Protein AF-A0A7S4B6X0-F1 (afdb_monomer_lite)

Foldseek 3Di:
DDDDDQDFDFDDDPDRFTARDDDFDDDDDDDVPVLLVVQLVLQCQAAEEEEELDVVVVVVVVVLSVVSNHPHYHYHNALVSVLVQCLPPVNVQSHAEYEAEQDDPPAGRLRSLLSNVVSCVVVVPDPLSRHAYEYEYADDDPVVVQVSCVVSRHRYYDYPVDDSVNVSSVVVSSSVVSVVVVVVD

pLDDT: mean 80.4, std 21.4, range [26.14, 98.56]

Secondary structure (DSSP, 8-state):
--------EE--SSS--EE---PPPPP--S-HHHHHHHHHHHHTT--EEEE-S-HHHHHHHHHHHHHTT---EEEESSHHHHHHHHTSHHHHTT--EEEEESS-SSS-HHHHHHHHHHHHHHTT--GGGS-EEEEEESSS-HHHHHHHHHHHT-SEEEESS--HHHHHHHHHHHHHHHHHHHHT-

Sequence (185 aa):
MALHEGCLRPVSGPSETWHLEMSPPSEGTADGNVAAMRLQSLLSFVPTVLVDDCPMMQLVLSSMFEEWGATAITVASDGQEAVDLLCQPEVYERSWLVFMDMQMPVLDGLEATRAIREWERSQRVQPRDALVIIGVSGDGDEETCRASAVDAGMDAMLSKPLKRDELLSCLVAAVAARHLLELAA

InterPro domains:
  IPR001789 Signal transduction response regulator, receiver domain [PF00072] (49-169)
  IPR001789 Signal transduction response regulator, receiver domain [PS50110] (47-175)
  IPR001789 Signal transduction response regulator, receiver domain [SM00448] (46-171)
  IPR011006 CheY-like superfamily [SSF52172] (50-180)

Structure (mmCIF, N/CA/C/O backbone):
data_AF-A0A7S4B6X0-F1
#
_entry.id   AF-A0A7S4B6X0-F1
#
loop_
_atom_site.group_PDB
_atom_site.id
_atom_site.type_symbol
_atom_site.label_atom_id
_atom_site.label_alt_id
_atom_site.label_comp_id
_atom_site.label_asym_id
_atom_site.label_entity_id
_atom_site.label_seq_id
_atom_site.pdbx_PDB_ins_code
_atom_site.Cartn_x
_atom_site.Cartn_y
_atom_site.Cartn_z
_atom_site.occupancy
_atom_site.B_iso_or_equiv
_atom_site.auth_seq_id
_atom_site.auth_comp_id
_atom_site.auth_asym_id
_atom_site.auth_atom_id
_atom_site.pdbx_PDB_model_num
ATOM 1 N N . MET A 1 1 ? 21.182 27.771 14.666 1.00 34.88 1 MET A N 1
ATOM 2 C CA . MET A 1 1 ? 19.795 28.186 14.380 1.00 34.88 1 MET A CA 1
ATOM 3 C C . MET A 1 1 ? 19.586 28.068 12.876 1.00 34.88 1 MET A C 1
ATOM 5 O O . MET A 1 1 ? 19.867 29.010 12.152 1.00 34.88 1 MET A O 1
ATOM 9 N N . ALA A 1 2 ? 19.228 26.876 12.405 1.00 28.27 2 ALA A N 1
ATOM 10 C CA . ALA A 1 2 ? 18.802 26.630 11.031 1.00 28.27 2 ALA A CA 1
ATOM 11 C C . ALA A 1 2 ? 17.925 25.375 11.071 1.00 28.27 2 ALA A C 1
ATOM 13 O O . ALA A 1 2 ? 18.421 24.275 11.294 1.00 28.27 2 ALA A O 1
ATOM 14 N N . LEU A 1 3 ? 16.617 25.602 10.991 1.00 30.89 3 LEU A N 1
ATOM 15 C CA . LEU A 1 3 ? 15.596 24.586 10.782 1.00 30.89 3 LEU A CA 1
ATOM 16 C C . LEU A 1 3 ? 15.675 24.184 9.305 1.00 30.89 3 LEU A C 1
ATOM 18 O O . LEU A 1 3 ? 15.555 25.051 8.442 1.00 30.89 3 LEU A O 1
ATOM 22 N N . HIS A 1 4 ? 15.888 22.905 9.015 1.00 26.14 4 HIS A N 1
ATOM 23 C CA . HIS A 1 4 ? 15.557 22.329 7.713 1.00 26.14 4 HIS A CA 1
ATOM 24 C C . HIS A 1 4 ? 14.563 21.201 7.971 1.00 26.14 4 HIS A C 1
ATOM 26 O O . HIS A 1 4 ? 14.924 20.038 8.121 1.00 26.14 4 HIS A O 1
ATOM 32 N N . GLU A 1 5 ? 13.305 21.605 8.119 1.00 38.50 5 GLU A N 1
ATOM 33 C CA . GLU A 1 5 ? 12.145 20.725 8.182 1.00 38.50 5 GLU A CA 1
ATOM 34 C C . GLU A 1 5 ? 11.646 20.473 6.755 1.00 38.50 5 GLU A C 1
ATOM 36 O O . GLU A 1 5 ? 11.574 21.398 5.938 1.00 38.50 5 GLU A O 1
ATOM 41 N N . GLY A 1 6 ? 11.305 19.214 6.463 1.00 33.94 6 GLY A N 1
ATOM 42 C CA . GLY A 1 6 ? 10.487 18.850 5.312 1.00 33.94 6 GLY A CA 1
ATOM 43 C C . GLY A 1 6 ? 9.147 19.567 5.430 1.00 33.94 6 GLY A C 1
ATOM 44 O O . GLY A 1 6 ? 8.336 19.258 6.298 1.00 33.94 6 GLY A O 1
ATOM 45 N N . CYS A 1 7 ? 8.960 20.592 4.608 1.00 32.69 7 CYS A N 1
ATOM 46 C CA . CYS A 1 7 ? 7.776 21.432 4.623 1.00 32.69 7 CYS A CA 1
ATOM 47 C C . CYS A 1 7 ? 6.778 20.874 3.607 1.00 32.69 7 CYS A C 1
ATOM 49 O O . CYS A 1 7 ? 7.022 20.951 2.404 1.00 32.69 7 CYS A O 1
ATOM 51 N N . LEU A 1 8 ? 5.662 20.331 4.099 1.00 35.53 8 LEU A N 1
ATOM 52 C CA . LEU A 1 8 ? 4.474 20.048 3.294 1.00 35.53 8 LEU A CA 1
ATOM 53 C C . LEU A 1 8 ? 4.040 21.341 2.591 1.00 35.53 8 LEU A C 1
ATOM 55 O O . LEU A 1 8 ? 3.828 22.359 3.255 1.00 35.53 8 LEU A O 1
ATOM 59 N N . ARG A 1 9 ? 3.906 21.322 1.261 1.00 38.41 9 ARG A N 1
ATOM 60 C CA . ARG A 1 9 ? 3.402 22.470 0.496 1.00 38.41 9 ARG A CA 1
ATOM 61 C C . ARG A 1 9 ? 2.097 22.110 -0.214 1.00 38.41 9 ARG A C 1
ATOM 63 O O . ARG A 1 9 ? 2.059 21.095 -0.903 1.00 38.41 9 ARG A O 1
ATOM 70 N N . PRO A 1 10 ? 1.044 22.936 -0.099 1.00 32.78 10 PRO A N 1
ATOM 71 C CA . PRO A 1 10 ? -0.150 22.766 -0.915 1.00 32.78 10 PRO A CA 1
ATOM 72 C C . PRO A 1 10 ? 0.170 23.102 -2.379 1.00 32.78 10 PRO A C 1
ATOM 74 O O . PRO A 1 10 ? 0.778 24.138 -2.661 1.00 32.78 10 PRO A O 1
ATOM 77 N N . VAL A 1 11 ? -0.257 22.247 -3.311 1.00 45.94 11 VAL A N 1
ATOM 78 C CA . VAL A 1 11 ? -0.189 22.512 -4.755 1.00 45.94 11 VAL A CA 1
ATOM 79 C C . VAL A 1 11 ? -1.590 22.890 -5.225 1.00 45.94 11 VAL A C 1
ATOM 81 O O . VAL A 1 11 ? -2.547 22.150 -5.027 1.00 45.94 11 VAL A O 1
ATOM 84 N N . SER A 1 12 ? -1.740 24.069 -5.823 1.00 37.09 12 SER A N 1
ATOM 85 C CA . SER A 1 12 ? -3.029 24.546 -6.328 1.00 37.09 12 SER A CA 1
ATOM 86 C C . SER A 1 12 ? -3.426 23.817 -7.619 1.00 37.09 12 SER A C 1
ATOM 88 O O . SER A 1 12 ? -2.855 24.091 -8.674 1.00 37.09 12 SER A O 1
ATOM 90 N N . GLY A 1 13 ? -4.429 22.940 -7.522 1.00 48.12 13 GLY A N 1
ATOM 91 C CA . GLY A 1 13 ? -5.149 22.279 -8.618 1.00 48.12 13 GLY A CA 1
ATOM 92 C C . GLY A 1 13 ? -6.658 22.184 -8.309 1.00 48.12 13 GLY A C 1
ATOM 93 O O . GLY A 1 13 ? -7.064 22.483 -7.188 1.00 48.12 13 GLY A O 1
ATOM 94 N N . PRO A 1 14 ? -7.520 21.823 -9.281 1.00 41.12 14 PRO A N 1
ATOM 95 C CA . PRO A 1 14 ? -8.984 21.844 -9.121 1.00 41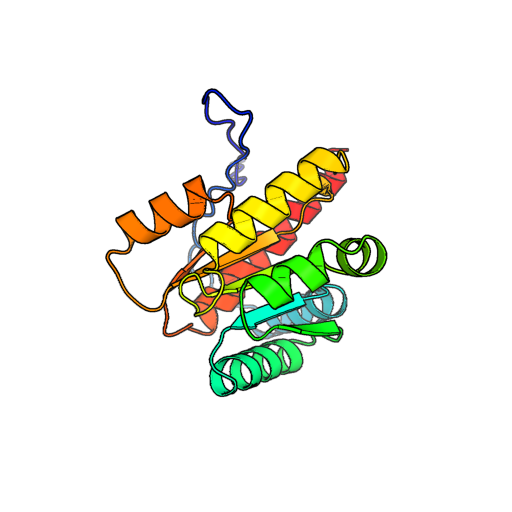.12 14 PRO A CA 1
ATOM 96 C C . PRO A 1 14 ? -9.554 20.771 -8.169 1.00 41.12 14 PRO A C 1
ATOM 98 O O . PRO A 1 14 ? -10.755 20.766 -7.910 1.00 41.12 14 PRO A O 1
ATOM 101 N N . SER A 1 15 ? -8.704 19.905 -7.621 1.00 42.56 15 SER A N 1
ATOM 102 C CA . SER A 1 15 ? -8.964 19.047 -6.466 1.00 42.56 15 SER A CA 1
ATOM 103 C C . SER A 1 15 ? -7.909 19.351 -5.404 1.00 42.56 15 SER A C 1
ATOM 105 O O . SER A 1 15 ? -6.737 19.514 -5.738 1.00 42.56 15 SER A O 1
ATOM 107 N N . GLU A 1 16 ? -8.308 19.452 -4.137 1.00 36.84 16 GLU A N 1
ATOM 108 C CA . GLU A 1 16 ? -7.406 19.650 -2.996 1.00 36.84 16 GLU A CA 1
ATOM 109 C C . GLU A 1 16 ? -6.538 18.395 -2.776 1.00 36.84 16 GLU A C 1
ATOM 111 O O . GLU A 1 16 ? -6.799 17.580 -1.894 1.00 36.84 16 GLU A O 1
ATOM 116 N N . THR A 1 17 ? -5.532 18.203 -3.629 1.00 35.81 17 THR A N 1
ATOM 117 C CA . THR A 1 17 ? -4.598 17.078 -3.576 1.00 35.81 17 THR A CA 1
ATOM 118 C C . THR A 1 17 ? -3.380 17.474 -2.740 1.00 35.81 17 THR A C 1
ATOM 120 O O . THR A 1 17 ? -2.707 18.467 -3.027 1.00 35.81 17 THR A O 1
ATOM 123 N N . TRP A 1 18 ? -3.095 16.710 -1.685 1.00 39.41 18 TRP A N 1
ATOM 124 C CA . TRP A 1 18 ? -1.898 16.878 -0.860 1.00 39.41 18 TRP A CA 1
ATOM 125 C C . TRP A 1 18 ? -0.783 16.007 -1.437 1.00 39.41 18 TRP A C 1
ATOM 127 O O . TRP A 1 18 ? -0.954 14.799 -1.554 1.00 39.41 18 TRP A O 1
ATOM 137 N N . HIS A 1 19 ? 0.351 16.606 -1.805 1.00 41.22 19 HIS A N 1
ATOM 138 C CA . HIS A 1 19 ? 1.521 15.861 -2.272 1.00 41.22 19 HIS A CA 1
ATOM 139 C C . HIS A 1 19 ? 2.622 15.885 -1.216 1.00 41.22 19 HIS A C 1
ATOM 141 O O . HIS A 1 19 ? 2.999 16.945 -0.709 1.00 41.22 19 HIS A O 1
ATOM 147 N N . LEU A 1 20 ? 3.143 14.701 -0.900 1.00 39.34 20 LEU A N 1
ATOM 148 C CA . LEU A 1 20 ? 4.283 14.521 -0.016 1.00 39.34 20 LEU A CA 1
ATOM 149 C C . LEU A 1 20 ? 5.569 14.547 -0.852 1.00 39.34 20 LEU A C 1
ATOM 151 O O . LEU A 1 20 ? 6.003 13.532 -1.389 1.00 39.34 20 LEU A O 1
ATOM 155 N N . GLU A 1 21 ? 6.185 15.718 -0.998 1.00 35.66 21 GLU A N 1
ATOM 156 C CA . GLU A 1 21 ? 7.474 15.822 -1.686 1.00 35.66 21 GLU A CA 1
ATOM 157 C C . GLU A 1 21 ? 8.591 15.319 -0.753 1.00 35.66 21 GLU A C 1
ATOM 159 O O . GLU A 1 21 ? 8.963 15.977 0.222 1.00 35.66 21 GLU A O 1
ATOM 164 N N . MET A 1 22 ? 9.089 14.107 -1.015 1.00 35.38 22 MET A N 1
ATOM 165 C CA . MET A 1 22 ? 10.129 13.461 -0.212 1.00 35.38 22 MET A CA 1
ATOM 166 C C . MET A 1 22 ? 11.499 13.658 -0.865 1.00 35.38 22 MET A C 1
ATOM 168 O O . MET A 1 22 ? 11.773 13.101 -1.925 1.0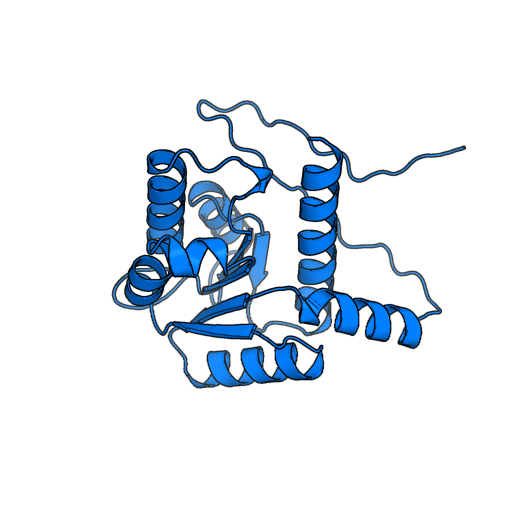0 35.38 22 MET A O 1
ATOM 172 N N . SER A 1 23 ? 12.389 14.414 -0.223 1.00 33.81 23 SER A N 1
ATOM 173 C CA . SER A 1 23 ? 13.806 14.451 -0.609 1.00 33.81 23 SER A CA 1
ATOM 174 C C . SER A 1 23 ? 14.558 13.296 0.061 1.00 33.81 23 SER A C 1
ATOM 176 O O . SER A 1 23 ? 14.348 13.072 1.258 1.00 33.81 23 SER A O 1
ATOM 178 N N . PRO A 1 24 ? 15.453 12.578 -0.646 1.00 36.91 24 PRO A N 1
ATOM 179 C CA . PRO A 1 24 ? 16.251 11.528 -0.024 1.00 36.91 24 PRO A CA 1
ATOM 180 C C . PRO A 1 24 ? 17.139 12.123 1.083 1.00 36.91 24 PRO A C 1
ATOM 182 O O . PRO A 1 24 ? 17.667 13.230 0.919 1.00 36.91 24 PRO A O 1
ATOM 185 N N . PRO A 1 25 ? 17.311 11.426 2.221 1.00 41.00 25 PRO A N 1
ATOM 186 C CA . PRO A 1 25 ? 18.160 11.915 3.296 1.00 41.00 25 PRO A CA 1
ATOM 187 C C . PRO A 1 25 ? 19.617 11.997 2.820 1.00 41.00 25 PRO A C 1
ATOM 189 O O . PRO A 1 25 ? 20.147 11.062 2.225 1.00 41.00 25 PRO A O 1
ATOM 192 N N . SER A 1 26 ? 20.275 13.127 3.091 1.00 40.69 26 SER A N 1
ATOM 193 C CA . SER A 1 26 ? 21.706 13.298 2.831 1.00 40.69 26 SER A CA 1
ATOM 194 C C . SER A 1 26 ? 22.519 12.346 3.709 1.00 40.69 26 SER A C 1
ATOM 196 O O . SER A 1 26 ? 22.318 12.320 4.926 1.00 40.69 26 SER A O 1
ATOM 198 N N . GLU A 1 27 ? 23.440 11.603 3.095 1.00 42.31 27 GLU A N 1
ATOM 199 C CA . GLU A 1 27 ? 24.282 10.594 3.742 1.00 42.31 27 GLU A CA 1
ATOM 200 C C . GLU A 1 27 ? 24.983 11.135 5.001 1.00 42.31 27 GLU A C 1
ATOM 202 O O . GLU A 1 27 ? 25.820 12.038 4.946 1.00 42.31 27 GLU A O 1
ATOM 207 N N . GLY A 1 28 ? 24.640 10.553 6.152 1.00 39.84 28 GLY A N 1
ATOM 208 C CA . GLY A 1 28 ? 25.260 10.817 7.445 1.00 39.84 28 GLY A CA 1
ATOM 209 C C . GLY A 1 28 ? 25.631 9.502 8.120 1.00 39.84 28 GLY A C 1
ATOM 210 O O . GLY A 1 28 ? 24.769 8.711 8.492 1.00 39.84 28 GLY A O 1
ATOM 211 N N . THR A 1 29 ? 26.932 9.254 8.249 1.00 50.00 29 THR A N 1
ATOM 212 C CA . THR A 1 29 ? 27.511 8.051 8.853 1.00 50.00 29 THR A CA 1
ATOM 213 C C . THR A 1 29 ? 27.405 8.043 10.381 1.00 50.00 29 THR A C 1
ATOM 215 O O . THR A 1 29 ? 27.632 9.074 11.010 1.00 50.00 29 THR A O 1
ATOM 218 N N . ALA A 1 30 ? 27.226 6.829 10.925 1.00 41.50 30 ALA A N 1
ATOM 219 C CA . ALA A 1 30 ? 27.285 6.406 12.335 1.00 41.50 30 ALA A CA 1
ATOM 220 C C . ALA A 1 30 ? 25.958 6.375 13.124 1.00 41.50 30 ALA A C 1
ATOM 222 O O . ALA A 1 30 ? 25.818 7.122 14.079 1.00 41.50 30 ALA A O 1
ATOM 223 N N . ASP A 1 31 ? 25.036 5.454 12.779 1.00 46.19 31 ASP A N 1
ATOM 224 C CA . ASP A 1 31 ? 24.225 4.700 13.772 1.00 46.19 31 ASP A CA 1
ATOM 225 C C . ASP A 1 31 ? 23.406 3.533 13.158 1.00 46.19 31 ASP A C 1
ATOM 227 O O . ASP A 1 31 ? 22.217 3.353 13.427 1.00 46.19 31 ASP A O 1
ATOM 231 N N . GLY A 1 32 ? 24.011 2.720 12.280 1.00 47.59 32 GLY A N 1
ATOM 232 C CA . GLY A 1 32 ? 23.272 1.701 11.509 1.00 47.59 32 GLY A CA 1
ATOM 233 C C . GLY A 1 32 ? 22.486 0.691 12.362 1.00 47.59 32 GLY A C 1
ATOM 234 O O . GLY A 1 32 ? 21.424 0.236 11.953 1.00 47.59 32 GLY A O 1
ATOM 235 N N . ASN A 1 33 ? 22.959 0.395 13.578 1.00 52.78 33 ASN A N 1
ATOM 236 C CA . ASN A 1 33 ? 22.310 -0.559 14.482 1.00 52.78 33 ASN A CA 1
ATOM 237 C C . ASN A 1 33 ? 21.110 0.057 15.231 1.00 52.78 33 ASN A C 1
ATOM 239 O O . ASN A 1 33 ? 20.091 -0.598 15.428 1.00 52.78 33 ASN A O 1
ATOM 243 N N . VAL A 1 34 ? 21.189 1.341 15.599 1.00 53.62 34 VAL A N 1
ATOM 244 C CA . VAL A 1 34 ? 20.084 2.061 16.257 1.00 53.62 34 VAL A CA 1
ATOM 245 C C . VAL A 1 34 ? 18.988 2.407 15.251 1.00 53.62 34 VAL A C 1
ATOM 247 O O . VAL A 1 34 ? 17.807 2.273 15.570 1.00 53.62 34 VAL A O 1
ATOM 250 N N . ALA A 1 35 ? 19.354 2.801 14.028 1.00 58.88 35 ALA A N 1
ATOM 251 C CA . ALA A 1 35 ? 18.398 3.011 12.943 1.00 58.88 35 ALA A CA 1
ATOM 252 C C . ALA A 1 35 ? 17.651 1.712 12.596 1.00 58.88 35 ALA A C 1
ATOM 254 O O . ALA A 1 35 ? 16.425 1.724 12.522 1.00 58.88 35 ALA A O 1
ATOM 255 N N . ALA A 1 36 ? 18.367 0.585 12.490 1.00 57.28 36 ALA A N 1
ATOM 256 C CA . ALA A 1 36 ? 17.770 -0.729 12.253 1.00 57.28 36 ALA A CA 1
ATOM 257 C C . ALA A 1 36 ? 16.832 -1.175 13.392 1.00 57.28 36 ALA A C 1
ATOM 259 O O . ALA A 1 36 ? 15.715 -1.608 13.121 1.00 57.28 36 ALA A O 1
ATOM 260 N N . MET A 1 37 ? 17.225 -1.008 14.663 1.00 59.72 37 MET A N 1
ATOM 261 C CA . MET A 1 37 ? 16.353 -1.317 15.811 1.00 59.72 37 MET A CA 1
ATOM 262 C C . MET A 1 37 ? 15.098 -0.431 15.864 1.00 59.72 37 MET A C 1
ATOM 264 O O . MET A 1 37 ? 14.015 -0.899 16.226 1.00 59.72 37 MET A O 1
ATOM 268 N N . ARG A 1 38 ? 15.221 0.856 15.509 1.00 66.94 38 ARG A N 1
ATOM 269 C CA . ARG A 1 38 ? 14.075 1.774 15.435 1.00 66.94 38 ARG A CA 1
ATOM 270 C C . ARG A 1 38 ? 13.132 1.389 14.305 1.00 66.94 38 ARG A C 1
ATOM 272 O O . ARG A 1 38 ? 11.934 1.343 14.535 1.00 66.94 38 ARG A O 1
ATOM 279 N N . LEU A 1 39 ? 13.663 1.047 13.136 1.00 64.81 39 LEU A N 1
ATOM 280 C CA . LEU A 1 39 ? 12.884 0.537 12.008 1.00 64.81 39 LEU A CA 1
ATOM 281 C C . LEU A 1 39 ? 12.135 -0.751 12.348 1.00 64.81 39 LEU A C 1
ATOM 283 O O . LEU A 1 39 ? 10.940 -0.824 12.086 1.00 64.81 39 LEU A O 1
ATOM 287 N N . GLN A 1 40 ? 12.795 -1.701 13.017 1.00 67.19 40 GLN A N 1
ATOM 288 C CA . GLN A 1 40 ? 12.138 -2.915 13.512 1.00 67.19 40 GLN A CA 1
ATOM 289 C C . GLN A 1 40 ? 10.979 -2.615 14.456 1.00 67.19 40 GLN A C 1
ATOM 291 O O . GLN A 1 40 ? 9.911 -3.214 14.354 1.00 67.19 40 GLN A O 1
ATOM 296 N N . SER A 1 41 ? 11.166 -1.646 15.349 1.00 69.12 41 SER A N 1
ATOM 297 C CA . SER A 1 41 ? 10.100 -1.224 16.256 1.00 69.12 41 SER A CA 1
ATOM 298 C C . SER A 1 41 ? 8.958 -0.536 15.502 1.00 69.12 41 SER A C 1
ATOM 300 O O . SER A 1 41 ? 7.799 -0.802 15.795 1.00 69.12 41 SER A O 1
ATOM 302 N N . LEU A 1 42 ? 9.261 0.311 14.513 1.00 71.31 42 LEU A N 1
ATOM 303 C CA . LEU A 1 42 ? 8.257 1.028 13.723 1.00 71.31 42 LEU A CA 1
ATOM 304 C C . LEU A 1 42 ? 7.425 0.078 12.856 1.00 71.31 42 LEU A C 1
ATOM 306 O O . LEU A 1 42 ? 6.200 0.142 12.888 1.00 71.31 42 LEU A O 1
ATOM 310 N N . LEU A 1 43 ? 8.075 -0.832 12.128 1.00 74.62 43 LEU A N 1
ATOM 311 C CA . LEU A 1 43 ? 7.387 -1.731 11.202 1.00 74.62 43 LEU A CA 1
ATOM 312 C C . LEU A 1 43 ? 6.537 -2.784 11.912 1.00 74.62 43 LEU A C 1
ATOM 314 O O . LEU A 1 43 ? 5.535 -3.236 11.361 1.00 74.62 43 LEU A O 1
ATOM 318 N N . SER A 1 44 ? 6.855 -3.108 13.168 1.00 73.38 44 SER A N 1
ATOM 319 C CA . SER A 1 44 ? 6.036 -4.020 13.973 1.00 73.38 44 SER A CA 1
ATOM 320 C C . SER A 1 44 ? 4.591 -3.545 14.171 1.00 73.38 44 SER A C 1
ATOM 322 O O . SER A 1 44 ? 3.711 -4.380 14.385 1.00 73.38 44 SER A O 1
ATOM 324 N N . PHE A 1 45 ? 4.336 -2.239 14.016 1.00 75.75 45 PHE A N 1
ATOM 325 C CA . PHE A 1 45 ? 3.021 -1.601 14.130 1.00 75.75 45 PHE A CA 1
ATOM 326 C C . PHE A 1 45 ? 2.496 -1.031 12.808 1.00 75.75 45 PHE A C 1
ATOM 328 O O . PHE A 1 45 ? 1.570 -0.223 12.818 1.00 75.75 45 PHE A O 1
ATOM 335 N N . VAL A 1 46 ? 3.076 -1.433 11.677 1.00 85.06 46 VAL A N 1
ATOM 336 C CA . VAL A 1 46 ? 2.718 -0.951 10.338 1.00 85.06 46 VAL A CA 1
ATOM 337 C C . VAL A 1 46 ? 2.088 -2.103 9.546 1.00 85.06 46 VAL A C 1
ATOM 339 O O . VAL A 1 46 ? 2.789 -2.846 8.853 1.00 85.06 46 VAL A O 1
ATOM 342 N N . PRO A 1 47 ? 0.758 -2.291 9.640 1.00 91.69 47 PRO A N 1
ATOM 343 C CA . PRO A 1 47 ? 0.062 -3.246 8.795 1.00 91.69 47 PRO A CA 1
ATOM 344 C C . PRO A 1 47 ? 0.233 -2.895 7.320 1.00 91.69 47 PRO A C 1
ATOM 346 O O . PRO A 1 47 ? -0.151 -1.811 6.869 1.00 91.69 47 PRO A O 1
ATOM 349 N N . THR A 1 48 ? 0.831 -3.818 6.579 1.00 93.44 48 THR A N 1
ATOM 350 C CA . THR A 1 48 ? 1.227 -3.603 5.190 1.00 93.44 48 THR A CA 1
ATOM 351 C C . THR A 1 48 ? 0.462 -4.545 4.273 1.00 93.44 48 THR A C 1
ATOM 353 O O . THR A 1 48 ? 0.347 -5.739 4.549 1.00 93.44 48 THR A O 1
ATOM 356 N N . VAL A 1 49 ? -0.034 -4.013 3.162 1.00 97.12 49 VAL A N 1
ATOM 357 C CA . VAL A 1 49 ? -0.607 -4.778 2.057 1.00 97.12 49 VAL A CA 1
ATOM 358 C C . VAL A 1 49 ? 0.370 -4.744 0.887 1.00 97.12 49 VAL A C 1
ATOM 360 O O . VAL A 1 49 ? 0.801 -3.676 0.460 1.00 97.12 49 VAL A O 1
ATOM 363 N N . LEU A 1 50 ? 0.757 -5.913 0.390 1.00 96.69 50 LEU A N 1
ATOM 364 C CA . LEU A 1 50 ? 1.640 -6.065 -0.764 1.00 96.69 50 LEU A CA 1
ATOM 365 C C . LEU A 1 50 ? 0.805 -6.554 -1.946 1.00 96.69 50 LEU A C 1
ATOM 367 O O . LEU A 1 50 ? 0.203 -7.623 -1.871 1.00 96.69 50 LEU A O 1
ATOM 371 N N . VAL A 1 51 ? 0.764 -5.773 -3.019 1.00 97.56 51 VAL A N 1
ATOM 372 C CA . VAL A 1 51 ? -0.036 -6.054 -4.210 1.00 97.56 51 VAL A CA 1
ATOM 373 C C . VAL A 1 51 ? 0.894 -6.178 -5.407 1.00 97.56 51 VAL A C 1
ATOM 375 O O . VAL A 1 51 ? 1.504 -5.196 -5.824 1.00 97.56 51 VAL A O 1
ATOM 378 N N . ASP A 1 52 ? 1.033 -7.393 -5.923 1.00 96.31 52 ASP A N 1
ATOM 379 C CA . ASP A 1 52 ? 1.872 -7.698 -7.086 1.00 96.31 52 ASP A CA 1
ATOM 380 C C . ASP A 1 52 ? 1.375 -9.005 -7.717 1.00 96.31 52 ASP A C 1
ATOM 382 O O . ASP A 1 52 ? 1.021 -9.940 -6.994 1.00 96.31 52 ASP A O 1
ATOM 386 N N . ASP A 1 53 ? 1.346 -9.091 -9.045 1.00 95.31 53 ASP A N 1
ATOM 387 C CA . ASP A 1 53 ? 0.859 -10.270 -9.772 1.00 95.31 53 ASP A CA 1
ATOM 388 C C . ASP A 1 53 ? 1.891 -11.404 -9.860 1.00 95.31 53 ASP A C 1
ATOM 390 O O . ASP A 1 53 ? 1.574 -12.527 -10.265 1.00 95.31 53 ASP A O 1
ATOM 394 N N . CYS A 1 54 ? 3.128 -11.145 -9.434 1.00 94.12 54 CYS A N 1
ATOM 395 C CA . CYS A 1 54 ? 4.199 -12.118 -9.366 1.00 94.12 54 CYS A CA 1
ATOM 396 C C . CYS A 1 54 ? 4.324 -12.700 -7.945 1.00 94.12 54 CYS A C 1
ATOM 398 O O . CYS A 1 54 ? 4.853 -12.041 -7.041 1.00 94.12 54 CYS A O 1
ATOM 400 N N . PRO A 1 55 ? 3.995 -13.993 -7.730 1.00 93.81 55 PRO A N 1
ATOM 401 C CA . PRO A 1 55 ? 4.118 -14.633 -6.415 1.00 93.81 55 PRO A CA 1
ATOM 402 C C . PRO A 1 55 ? 5.539 -14.588 -5.836 1.00 93.81 55 PRO A C 1
ATOM 404 O O . PRO A 1 55 ? 5.734 -14.594 -4.622 1.00 93.81 55 PRO A O 1
ATOM 407 N N . MET A 1 56 ? 6.556 -14.539 -6.703 1.00 92.62 56 MET A N 1
ATOM 408 C CA . MET A 1 56 ? 7.946 -14.391 -6.274 1.00 92.62 56 MET A CA 1
ATOM 409 C C . MET A 1 56 ? 8.208 -13.005 -5.675 1.00 92.62 56 MET A C 1
ATOM 411 O O . MET A 1 56 ? 8.921 -12.910 -4.680 1.00 92.62 56 MET A O 1
ATOM 415 N N . MET A 1 57 ? 7.644 -11.939 -6.253 1.00 91.19 57 MET A N 1
ATOM 416 C CA . MET A 1 57 ? 7.804 -10.587 -5.716 1.00 91.19 57 MET A CA 1
ATOM 417 C C . MET A 1 57 ? 7.074 -10.443 -4.382 1.00 91.19 57 MET A C 1
ATOM 419 O O . MET A 1 57 ? 7.663 -9.920 -3.437 1.00 91.19 57 MET A O 1
ATOM 423 N N . GLN A 1 58 ? 5.858 -10.994 -4.274 1.00 94.44 58 GLN A N 1
ATOM 424 C CA . GLN A 1 58 ? 5.133 -11.085 -3.004 1.00 94.44 58 GLN A CA 1
ATOM 425 C C . GLN A 1 58 ? 6.004 -11.752 -1.928 1.00 94.44 58 GLN A C 1
ATOM 427 O O . GLN A 1 58 ? 6.234 -11.166 -0.876 1.00 94.44 58 GLN A O 1
ATOM 432 N N . LEU A 1 59 ? 6.577 -12.930 -2.217 1.00 93.81 59 LEU A N 1
ATOM 433 C CA . LEU A 1 59 ? 7.435 -13.654 -1.274 1.00 93.81 59 LEU A CA 1
ATOM 434 C C . LEU A 1 59 ? 8.686 -12.859 -0.873 1.00 93.81 59 LEU A C 1
ATOM 436 O O . LEU A 1 59 ? 9.042 -12.819 0.307 1.00 93.81 59 LEU A O 1
ATOM 440 N N . VAL A 1 60 ? 9.372 -12.248 -1.843 1.00 92.06 60 VAL A N 1
ATOM 441 C CA . VAL A 1 60 ? 10.590 -11.464 -1.595 1.00 92.06 60 VAL A CA 1
ATOM 442 C C . VAL A 1 60 ? 10.280 -10.250 -0.725 1.00 92.06 60 VAL A C 1
ATOM 444 O O . VAL A 1 60 ? 10.985 -10.020 0.258 1.00 92.06 60 VAL A O 1
ATOM 447 N N . LEU A 1 61 ? 9.220 -9.505 -1.041 1.00 92.06 61 LEU A N 1
ATOM 448 C CA . LEU A 1 61 ? 8.814 -8.347 -0.252 1.00 92.06 61 LEU A CA 1
ATOM 449 C C . LEU A 1 61 ? 8.345 -8.758 1.139 1.00 92.06 61 LEU A C 1
ATOM 451 O O . LEU A 1 61 ? 8.840 -8.195 2.110 1.00 92.06 61 LEU A O 1
ATOM 455 N N . SER A 1 62 ? 7.497 -9.781 1.268 1.00 93.69 62 SER A N 1
ATOM 456 C CA . SER A 1 62 ? 7.095 -10.301 2.579 1.00 93.69 62 SER A CA 1
ATOM 457 C C . SER A 1 62 ? 8.312 -10.658 3.431 1.00 93.69 62 SER A C 1
ATOM 459 O O . SER A 1 62 ? 8.418 -10.188 4.559 1.00 93.69 62 SER A O 1
ATOM 461 N N . SER A 1 63 ? 9.284 -11.378 2.861 1.00 91.88 63 SER A N 1
ATOM 462 C CA . SER A 1 63 ? 10.512 -11.758 3.572 1.00 91.88 63 SER A CA 1
ATOM 463 C C . SER A 1 63 ? 11.317 -10.537 4.028 1.00 91.88 63 SER A C 1
ATOM 465 O O . SER A 1 63 ? 11.786 -10.500 5.161 1.00 91.88 63 SER A O 1
ATOM 467 N N . MET A 1 64 ? 11.463 -9.512 3.179 1.00 89.38 64 MET A N 1
ATOM 468 C CA . MET A 1 64 ? 12.165 -8.276 3.553 1.00 89.38 64 MET A CA 1
ATOM 469 C C . MET A 1 64 ? 11.450 -7.531 4.685 1.00 89.38 64 MET A C 1
ATOM 471 O O . MET A 1 64 ? 12.096 -7.082 5.628 1.00 89.38 64 MET A O 1
ATOM 475 N N . PHE A 1 65 ? 10.124 -7.416 4.616 1.00 89.81 65 PHE A N 1
ATOM 476 C CA . PHE A 1 65 ? 9.329 -6.753 5.649 1.00 89.81 65 PHE A CA 1
ATOM 477 C C . PHE A 1 65 ? 9.371 -7.518 6.978 1.00 89.81 65 PHE A C 1
ATOM 479 O O . PHE A 1 65 ? 9.535 -6.899 8.029 1.00 89.81 65 PHE A O 1
ATOM 486 N N . GLU A 1 66 ? 9.297 -8.849 6.943 1.00 90.31 66 GLU A N 1
ATOM 487 C CA . GLU A 1 66 ? 9.445 -9.713 8.120 1.00 90.31 66 GLU A CA 1
ATOM 488 C C . GLU A 1 66 ? 10.850 -9.612 8.737 1.00 90.31 66 GLU A C 1
ATOM 490 O O . GLU A 1 66 ? 10.975 -9.461 9.954 1.00 90.31 66 GLU A O 1
ATOM 495 N N . GLU A 1 67 ? 11.915 -9.613 7.921 1.00 87.62 67 GLU A N 1
ATOM 496 C CA . GLU A 1 67 ? 13.299 -9.357 8.369 1.00 87.62 67 GLU A CA 1
ATOM 497 C C . GLU A 1 67 ? 13.426 -8.004 9.087 1.00 87.62 67 GLU A C 1
ATOM 499 O O . GLU A 1 67 ? 14.224 -7.836 10.017 1.00 87.62 67 GLU A O 1
ATOM 504 N N . TRP A 1 68 ? 12.620 -7.031 8.667 1.00 86.31 68 TRP A N 1
ATOM 505 C CA . TRP A 1 68 ? 12.536 -5.711 9.271 1.00 86.31 68 TRP A CA 1
ATOM 506 C C . TRP A 1 68 ? 11.482 -5.593 10.367 1.00 86.31 68 TRP A C 1
ATOM 508 O O . TRP A 1 68 ? 11.205 -4.485 10.805 1.00 86.31 68 TRP A O 1
ATOM 518 N N . GLY A 1 69 ? 10.931 -6.702 10.858 1.00 86.69 69 GLY A N 1
ATOM 519 C CA . GLY A 1 69 ? 10.066 -6.725 12.034 1.00 86.69 69 GLY A CA 1
ATOM 520 C C . GLY A 1 69 ? 8.592 -6.429 11.772 1.00 86.69 69 GLY A C 1
ATOM 521 O O . GLY A 1 69 ? 7.847 -6.287 12.741 1.00 86.69 69 GLY A O 1
ATOM 522 N N . ALA A 1 70 ? 8.142 -6.358 10.516 1.00 88.31 70 ALA A N 1
ATOM 523 C CA . ALA A 1 70 ? 6.717 -6.296 10.211 1.00 88.31 70 ALA A CA 1
ATOM 524 C C . ALA A 1 70 ? 6.012 -7.571 10.697 1.00 88.31 70 ALA A C 1
ATOM 526 O O . ALA A 1 70 ? 6.460 -8.684 10.434 1.00 88.31 70 ALA A O 1
ATOM 527 N N . THR A 1 71 ? 4.899 -7.406 11.416 1.00 86.94 71 THR A N 1
ATOM 528 C CA . THR A 1 71 ? 4.138 -8.533 11.993 1.00 86.94 71 THR A C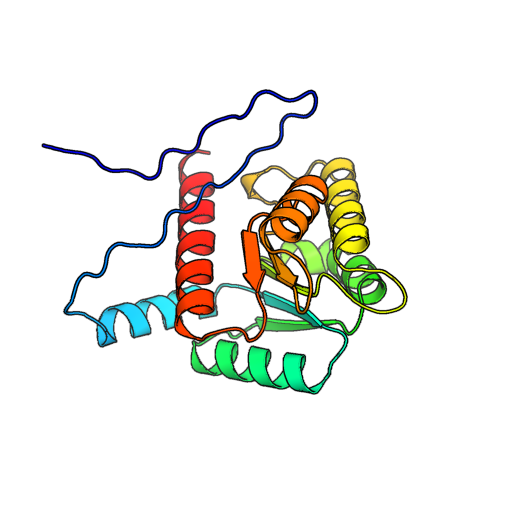A 1
ATOM 529 C C . THR A 1 71 ? 2.773 -8.747 11.341 1.00 86.94 71 THR A C 1
ATOM 531 O O . THR A 1 71 ? 2.121 -9.760 11.586 1.00 86.94 71 THR A O 1
ATOM 534 N N . ALA A 1 72 ? 2.338 -7.805 10.503 1.00 89.94 72 ALA A N 1
ATOM 535 C CA . ALA A 1 72 ? 1.048 -7.823 9.832 1.00 89.94 72 ALA A CA 1
ATOM 536 C C . ALA A 1 72 ? 1.247 -7.512 8.346 1.00 89.94 72 ALA A C 1
ATOM 538 O O . ALA A 1 72 ? 1.310 -6.349 7.950 1.00 89.94 72 ALA A O 1
ATOM 539 N N . ILE A 1 73 ? 1.360 -8.568 7.542 1.00 94.50 73 ILE A N 1
ATOM 540 C CA . ILE A 1 73 ? 1.474 -8.485 6.087 1.00 94.50 73 ILE A CA 1
ATOM 541 C C . ILE A 1 73 ? 0.279 -9.209 5.478 1.00 94.50 73 ILE A C 1
ATO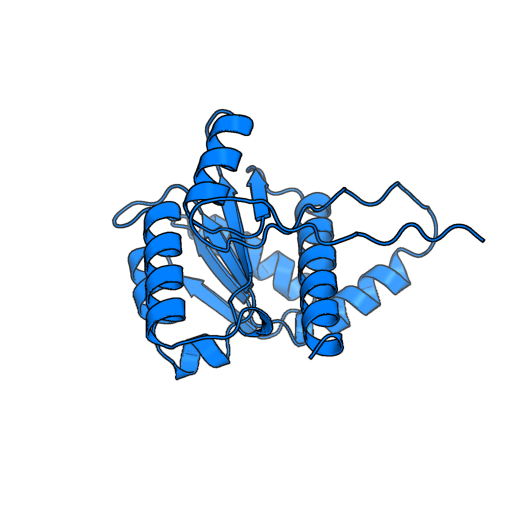M 543 O O . ILE A 1 73 ? 0.008 -10.361 5.815 1.00 94.50 73 ILE A O 1
ATOM 547 N N . THR A 1 74 ? -0.430 -8.529 4.585 1.00 96.31 74 THR A N 1
ATOM 548 C CA . THR A 1 74 ? -1.457 -9.129 3.726 1.00 96.31 74 THR A CA 1
ATOM 549 C C . THR A 1 74 ? -0.990 -9.029 2.281 1.00 96.31 74 THR A C 1
ATOM 551 O O . THR A 1 74 ? -0.328 -8.059 1.920 1.00 96.31 74 THR A O 1
ATOM 554 N N . VAL A 1 75 ? -1.301 -10.027 1.460 1.00 97.12 75 VAL A N 1
ATOM 555 C CA . VAL A 1 75 ? -0.943 -10.035 0.037 1.00 97.12 75 VAL A CA 1
ATOM 556 C C . VAL A 1 75 ? -2.202 -10.024 -0.820 1.00 97.12 75 VAL A C 1
ATOM 558 O O . VAL A 1 75 ? -3.215 -10.590 -0.414 1.00 97.12 75 VAL A O 1
ATOM 561 N N . ALA A 1 76 ? -2.120 -9.388 -1.983 1.00 97.06 76 ALA A N 1
ATOM 562 C CA . ALA A 1 76 ? -3.110 -9.459 -3.051 1.00 97.06 76 ALA A CA 1
ATOM 563 C C . ALA A 1 76 ? -2.389 -9.649 -4.396 1.00 97.06 76 ALA A C 1
ATOM 565 O O . ALA A 1 76 ? -1.262 -9.184 -4.580 1.00 97.06 76 ALA A O 1
ATOM 566 N N . SER A 1 77 ? -3.024 -10.362 -5.319 1.00 96.75 77 SER A N 1
ATOM 567 C CA . SER A 1 77 ? -2.404 -10.874 -6.548 1.00 96.75 77 SER A CA 1
ATOM 568 C C . SER A 1 77 ? -2.767 -10.083 -7.800 1.00 96.75 77 SER A C 1
ATOM 570 O O . SER A 1 77 ? -2.247 -10.370 -8.872 1.00 96.75 77 SER A O 1
ATOM 572 N N . ASP A 1 78 ? -3.669 -9.115 -7.685 1.00 96.94 78 ASP A N 1
ATOM 573 C CA . ASP A 1 78 ? -4.002 -8.164 -8.738 1.00 96.94 78 ASP A CA 1
ATOM 574 C C . ASP A 1 78 ? -4.696 -6.930 -8.136 1.00 96.94 78 ASP A C 1
ATOM 576 O O . ASP A 1 78 ? -4.967 -6.859 -6.929 1.00 96.94 78 ASP A O 1
ATOM 580 N N . GLY A 1 79 ? -4.982 -5.933 -8.978 1.00 97.38 79 GLY A N 1
ATOM 581 C CA . GLY A 1 79 ? -5.634 -4.706 -8.537 1.00 97.38 79 GLY A CA 1
ATOM 582 C C . GLY A 1 79 ? -7.073 -4.915 -8.060 1.00 97.38 79 GLY A C 1
ATOM 583 O O . GLY A 1 79 ? -7.523 -4.186 -7.177 1.00 97.38 79 GLY A O 1
ATOM 584 N N . GLN A 1 80 ? -7.799 -5.904 -8.592 1.00 98.12 80 GLN A N 1
ATOM 585 C CA . GLN A 1 80 ? -9.183 -6.163 -8.197 1.00 98.12 80 GLN A CA 1
ATOM 586 C C . GLN A 1 80 ? -9.231 -6.788 -6.803 1.00 98.12 80 GLN A C 1
ATOM 588 O O . GLN A 1 80 ? -10.004 -6.329 -5.966 1.00 98.12 80 GLN A O 1
ATOM 593 N N . GLU A 1 81 ? -8.369 -7.767 -6.520 1.00 98.00 81 GLU A N 1
ATOM 594 C CA . GLU A 1 81 ? -8.219 -8.345 -5.183 1.00 98.00 81 GLU A CA 1
ATOM 595 C C . GLU A 1 81 ? -7.823 -7.267 -4.166 1.00 98.00 81 GLU A C 1
ATOM 597 O O . GLU A 1 81 ? -8.370 -7.226 -3.064 1.00 98.00 81 GLU A O 1
ATOM 602 N N . ALA A 1 82 ? -6.937 -6.339 -4.546 1.00 97.88 82 ALA A N 1
ATOM 603 C CA . ALA A 1 82 ? -6.565 -5.220 -3.686 1.00 97.88 82 ALA A CA 1
ATOM 604 C C . ALA A 1 82 ? -7.741 -4.282 -3.384 1.00 97.88 82 ALA A C 1
ATOM 606 O O . ALA A 1 82 ? -7.917 -3.889 -2.231 1.00 97.88 82 ALA A O 1
ATOM 607 N N . VAL A 1 83 ? -8.560 -3.936 -4.382 1.00 98.31 83 VAL A N 1
ATOM 608 C CA . VAL A 1 83 ? -9.767 -3.117 -4.187 1.00 98.31 83 VAL A CA 1
ATOM 609 C C . VAL A 1 83 ? -10.779 -3.850 -3.311 1.00 98.31 83 VAL A C 1
ATOM 611 O O . VAL A 1 83 ? -11.263 -3.273 -2.337 1.00 98.31 83 VAL A O 1
ATOM 614 N N . ASP A 1 84 ? -11.065 -5.116 -3.613 1.00 98.00 84 ASP A N 1
ATOM 615 C CA . ASP A 1 84 ? -12.017 -5.937 -2.863 1.00 98.00 84 ASP A CA 1
ATOM 616 C C . ASP A 1 84 ? -11.591 -6.086 -1.400 1.00 98.00 84 ASP A C 1
ATOM 618 O O . ASP A 1 84 ? -12.440 -6.072 -0.511 1.00 98.00 84 ASP A O 1
ATOM 622 N N . LEU A 1 85 ? -10.286 -6.197 -1.143 1.00 97.50 85 LEU A N 1
ATOM 623 C CA . LEU A 1 85 ? -9.697 -6.276 0.189 1.00 97.50 85 LEU A CA 1
ATOM 624 C C . LEU A 1 85 ? -9.747 -4.926 0.921 1.00 97.50 85 LEU A C 1
ATOM 626 O O . LEU A 1 85 ? -10.265 -4.846 2.033 1.00 97.50 85 LEU A O 1
ATOM 630 N N . LEU A 1 86 ? -9.201 -3.867 0.319 1.00 97.88 86 LEU A N 1
ATOM 631 C CA . LEU A 1 86 ? -8.986 -2.573 0.975 1.00 97.88 86 LEU A CA 1
ATOM 632 C C . LEU A 1 86 ? -10.251 -1.718 1.064 1.00 97.88 86 LEU A C 1
ATOM 634 O O . LEU A 1 86 ? -10.310 -0.831 1.904 1.00 97.88 86 LEU A O 1
ATOM 638 N N . CYS A 1 87 ? -11.281 -1.981 0.261 1.00 97.25 87 CYS A N 1
ATOM 639 C CA . CYS A 1 87 ? -12.567 -1.281 0.363 1.00 97.25 87 CYS A CA 1
ATOM 640 C C . CYS A 1 87 ? -13.528 -1.924 1.384 1.00 97.25 87 CYS A C 1
ATOM 642 O O . CYS A 1 87 ? -14.701 -1.545 1.467 1.00 97.25 87 CYS A O 1
ATOM 644 N N . GLN A 1 88 ? -13.056 -2.899 2.167 1.00 96.38 88 GLN A N 1
ATOM 645 C CA . GLN A 1 88 ? -13.766 -3.414 3.337 1.00 96.38 88 GLN A CA 1
ATOM 646 C C . GLN A 1 88 ? -13.383 -2.582 4.569 1.00 96.38 88 GLN A C 1
ATOM 648 O O . GLN A 1 88 ? -12.195 -2.538 4.898 1.00 96.38 88 GLN A O 1
ATOM 653 N N . PRO A 1 89 ? -14.339 -1.956 5.286 1.00 93.75 89 PRO A N 1
ATOM 654 C CA . PRO A 1 89 ? -14.035 -1.100 6.435 1.00 93.75 89 PRO A CA 1
ATOM 655 C C . PRO A 1 89 ? -13.126 -1.762 7.480 1.00 93.75 89 PRO A C 1
ATOM 657 O O . PRO A 1 89 ? -12.163 -1.155 7.938 1.00 93.75 89 PRO A O 1
ATOM 660 N N . GLU A 1 90 ? -13.372 -3.032 7.807 1.00 93.44 90 GLU A N 1
ATOM 661 C CA . GLU A 1 90 ? -12.632 -3.759 8.843 1.00 93.44 90 GLU A CA 1
ATOM 662 C C . GLU A 1 90 ? -11.176 -4.037 8.452 1.00 93.44 90 GLU A C 1
ATOM 664 O O . GLU A 1 90 ? -10.298 -4.131 9.315 1.00 93.44 90 GLU A O 1
ATOM 669 N N . VAL A 1 91 ? -10.917 -4.211 7.155 1.00 93.62 91 VAL A N 1
ATOM 670 C CA . VAL A 1 91 ? -9.568 -4.421 6.624 1.00 93.62 91 VAL A CA 1
ATOM 671 C C . VAL A 1 91 ? -8.862 -3.085 6.460 1.00 93.62 91 VAL A C 1
ATOM 673 O O . VAL A 1 91 ? -7.700 -2.965 6.846 1.00 93.62 91 VAL A O 1
ATOM 676 N N . TYR A 1 92 ? -9.569 -2.081 5.944 1.00 94.94 92 TYR A N 1
ATOM 677 C CA . TYR A 1 92 ? -9.065 -0.730 5.752 1.00 94.94 92 TYR A CA 1
ATOM 678 C C . TYR A 1 92 ? -8.556 -0.126 7.065 1.00 94.94 92 TYR A C 1
ATOM 680 O O . TYR A 1 92 ? -7.409 0.298 7.141 1.00 94.94 92 TYR A O 1
ATOM 688 N N . GLU A 1 93 ? -9.360 -0.168 8.135 1.00 91.38 93 GLU A N 1
ATOM 689 C CA . GLU A 1 93 ? -8.982 0.348 9.463 1.00 91.38 93 GLU A CA 1
ATOM 690 C C . GLU A 1 93 ? -7.753 -0.357 10.058 1.00 91.38 93 GLU A C 1
ATOM 692 O O . GLU A 1 93 ? -7.059 0.183 10.920 1.00 91.38 93 GLU A O 1
ATOM 697 N N . ARG A 1 94 ? -7.484 -1.584 9.603 1.00 90.88 94 ARG A N 1
ATOM 698 C CA . ARG A 1 94 ? -6.340 -2.402 10.014 1.00 90.88 94 ARG A CA 1
ATOM 699 C C . ARG A 1 94 ? -5.209 -2.387 8.996 1.00 90.88 94 ARG A C 1
ATOM 701 O O . ARG A 1 94 ? -4.271 -3.158 9.166 1.00 90.88 94 ARG A O 1
ATOM 708 N N . SER A 1 95 ? -5.294 -1.545 7.973 1.00 92.81 95 SER A N 1
ATOM 709 C CA . SER A 1 95 ? -4.293 -1.377 6.928 1.00 92.81 95 SER A CA 1
ATOM 710 C C . SER A 1 95 ? -3.718 0.029 7.009 1.00 92.81 95 SER A C 1
ATOM 712 O O . SER A 1 95 ? -4.410 0.997 7.315 1.00 92.81 95 SER A O 1
ATOM 714 N N . TRP A 1 96 ? -2.418 0.144 6.773 1.00 92.44 96 TRP A N 1
ATOM 715 C CA . TRP A 1 96 ? -1.713 1.415 6.907 1.00 92.44 96 TRP A CA 1
ATOM 716 C C . TRP A 1 96 ? -0.986 1.787 5.621 1.00 92.44 96 TRP A C 1
ATOM 718 O O . TRP A 1 96 ? -1.087 2.922 5.151 1.00 92.44 96 TRP A O 1
ATOM 728 N N . LEU A 1 97 ? -0.286 0.810 5.053 1.00 93.56 97 LEU A N 1
ATOM 729 C CA . LEU A 1 97 ? 0.559 0.963 3.880 1.00 93.56 97 LEU A CA 1
ATOM 730 C C . LEU A 1 97 ? 0.222 -0.064 2.827 1.00 93.56 97 LEU A C 1
ATOM 732 O O . LEU A 1 97 ? -0.028 -1.226 3.141 1.00 93.56 97 LEU A O 1
ATOM 736 N N . VAL A 1 98 ? 0.300 0.369 1.579 1.00 96.69 98 VAL A N 1
ATOM 737 C CA . VAL A 1 98 ? 0.115 -0.464 0.403 1.00 96.69 98 VAL A CA 1
ATOM 738 C C . VAL A 1 98 ? 1.329 -0.299 -0.501 1.00 96.69 98 VAL A C 1
ATOM 740 O O . VAL A 1 98 ? 1.653 0.818 -0.897 1.00 96.69 98 VAL A O 1
ATOM 743 N N . PHE A 1 99 ? 1.988 -1.402 -0.846 1.00 96.19 99 PHE A N 1
ATOM 744 C CA . PHE A 1 99 ? 2.880 -1.456 -2.005 1.00 96.19 99 PHE A CA 1
ATOM 745 C C . PHE A 1 99 ? 2.084 -1.992 -3.179 1.00 96.19 99 PHE A C 1
ATOM 747 O O . PHE A 1 99 ? 1.624 -3.127 -3.123 1.00 96.19 99 PHE A O 1
ATOM 754 N N . MET A 1 100 ? 1.901 -1.167 -4.202 1.00 97.50 100 MET A N 1
ATOM 755 C CA . MET A 1 100 ? 1.036 -1.459 -5.340 1.00 97.50 100 MET A CA 1
ATOM 756 C C . MET A 1 100 ? 1.868 -1.546 -6.613 1.00 97.50 100 MET A C 1
ATOM 758 O O . MET A 1 100 ? 2.386 -0.522 -7.060 1.00 97.50 100 MET A O 1
ATOM 762 N N . ASP A 1 101 ? 1.977 -2.727 -7.223 1.00 96.31 101 ASP A N 1
ATOM 763 C CA . ASP A 1 101 ? 2.476 -2.814 -8.595 1.00 96.31 101 ASP A CA 1
ATOM 764 C C . ASP A 1 101 ? 1.569 -1.998 -9.522 1.00 96.31 101 ASP A C 1
ATOM 766 O O . ASP A 1 101 ? 0.352 -2.162 -9.537 1.00 96.31 101 ASP A O 1
ATOM 770 N N . MET A 1 102 ? 2.154 -1.079 -10.283 1.00 95.44 102 MET A N 1
ATOM 771 C CA . MET A 1 102 ? 1.422 -0.228 -11.215 1.00 95.44 102 MET A CA 1
ATOM 772 C C . MET A 1 102 ? 0.905 -1.009 -12.427 1.00 95.44 102 MET A C 1
ATOM 774 O O . MET A 1 102 ? -0.067 -0.575 -13.042 1.00 95.44 102 MET A O 1
ATOM 778 N N . GLN A 1 103 ? 1.537 -2.127 -12.785 1.00 92.38 103 GLN A N 1
ATOM 779 C CA . GLN A 1 103 ? 1.217 -2.897 -13.986 1.00 92.38 103 GLN A CA 1
ATOM 780 C C . GLN A 1 103 ? 0.855 -4.328 -13.601 1.00 92.38 103 GLN A C 1
ATOM 782 O O . GLN A 1 103 ? 1.722 -5.134 -13.301 1.00 92.38 103 GLN A O 1
ATOM 787 N N . MET A 1 104 ? -0.436 -4.647 -13.647 1.00 93.50 104 MET A N 1
ATOM 788 C CA . MET A 1 104 ? -0.956 -5.978 -13.338 1.00 93.50 104 MET A CA 1
ATOM 789 C C . MET A 1 104 ? -2.065 -6.357 -14.330 1.00 93.50 104 MET A C 1
ATOM 791 O O . MET A 1 104 ? -2.689 -5.470 -14.924 1.00 93.50 104 MET A O 1
ATOM 795 N N . PRO A 1 105 ? -2.335 -7.657 -14.542 1.00 83.88 105 PRO A N 1
ATOM 796 C CA . PRO A 1 105 ? -3.512 -8.110 -15.270 1.00 83.88 105 PRO A CA 1
ATOM 797 C C . PRO A 1 105 ? -4.808 -7.792 -14.503 1.00 83.88 105 PRO A C 1
ATOM 799 O O . PRO A 1 105 ? -4.794 -7.497 -13.313 1.00 83.88 105 PRO A O 1
ATOM 802 N N . VAL A 1 106 ? -5.949 -7.937 -15.189 1.00 89.25 106 VAL A N 1
ATOM 803 C CA . VAL A 1 106 ? -7.314 -7.729 -14.658 1.00 89.25 106 VAL A CA 1
ATOM 804 C C . VAL A 1 106 ? -7.643 -6.263 -14.368 1.00 89.25 106 VAL A C 1
ATOM 806 O O . VAL A 1 106 ? -8.438 -5.686 -15.108 1.00 89.25 106 VAL A O 1
ATOM 809 N N . LEU A 1 107 ? -7.043 -5.685 -13.329 1.00 93.12 107 LEU A N 1
ATOM 810 C CA . LEU A 1 107 ? -7.142 -4.274 -12.963 1.00 93.12 107 LEU A CA 1
ATOM 811 C C . LEU A 1 107 ? -5.731 -3.788 -12.645 1.00 93.12 107 LEU A C 1
ATOM 813 O O . LEU A 1 107 ? -5.058 -4.377 -11.794 1.00 93.12 107 LEU A O 1
ATOM 817 N N . ASP A 1 108 ? -5.279 -2.740 -13.332 1.00 95.75 108 ASP A N 1
ATOM 818 C CA . ASP A 1 108 ? -3.935 -2.223 -13.095 1.00 95.75 108 ASP A CA 1
ATOM 819 C C . ASP A 1 108 ? -3.853 -1.463 -11.756 1.00 95.75 108 ASP A C 1
ATOM 821 O O . ASP A 1 108 ? -4.864 -1.063 -11.166 1.00 95.75 108 ASP A O 1
ATOM 825 N N . GLY A 1 109 ? -2.638 -1.268 -11.239 1.00 97.19 109 GLY A N 1
ATOM 826 C CA . GLY A 1 109 ? -2.448 -0.630 -9.936 1.00 97.19 109 GLY A CA 1
ATOM 827 C C . GLY A 1 109 ? -2.854 0.842 -9.895 1.00 97.19 109 GLY A C 1
ATOM 828 O O . GLY A 1 109 ? -3.203 1.357 -8.829 1.00 97.19 109 GLY A O 1
ATOM 829 N N . LEU A 1 110 ? -2.836 1.539 -11.034 1.00 97.62 110 LEU A N 1
ATOM 830 C CA . LEU A 1 110 ? -3.282 2.928 -11.129 1.00 97.62 110 LEU A CA 1
ATOM 831 C C . LEU A 1 110 ? -4.807 3.003 -11.030 1.00 97.62 110 LEU A C 1
ATOM 833 O O . LEU A 1 110 ? -5.341 3.834 -10.298 1.00 97.62 110 LEU A O 1
ATOM 837 N N . GLU A 1 111 ? -5.518 2.135 -11.741 1.00 98.25 111 GLU A N 1
ATOM 838 C CA . GLU A 1 111 ? -6.970 1.991 -11.668 1.00 98.25 111 GLU A CA 1
ATOM 839 C C . GLU A 1 111 ? -7.418 1.539 -10.273 1.00 98.25 111 GLU A C 1
ATOM 841 O O . GLU A 1 111 ? -8.326 2.148 -9.700 1.00 98.25 111 GLU A O 1
ATOM 846 N N . ALA A 1 112 ? -6.733 0.555 -9.680 1.00 98.50 112 ALA A N 1
ATOM 847 C CA . ALA A 1 112 ? -6.979 0.107 -8.311 1.00 98.50 112 ALA A CA 1
ATOM 848 C C . ALA A 1 112 ? -6.798 1.246 -7.297 1.00 98.50 112 ALA A C 1
ATOM 850 O O . ALA A 1 112 ? -7.660 1.473 -6.447 1.00 98.50 112 ALA A O 1
ATOM 851 N N . THR A 1 113 ? -5.720 2.026 -7.428 1.00 98.56 113 THR A N 1
ATOM 852 C CA . THR A 1 113 ? -5.478 3.196 -6.571 1.00 98.56 113 THR A CA 1
ATOM 853 C C . THR A 1 113 ? -6.608 4.213 -6.704 1.00 98.56 113 THR A C 1
ATOM 855 O O . THR A 1 113 ? -7.153 4.653 -5.692 1.00 98.56 113 THR A O 1
ATOM 858 N N . ARG A 1 114 ? -7.033 4.545 -7.931 1.00 98.56 114 ARG A N 1
ATOM 859 C CA . ARG A 1 114 ? -8.154 5.475 -8.147 1.00 98.56 114 ARG A CA 1
ATOM 860 C C . ARG A 1 114 ? -9.443 4.978 -7.493 1.00 98.56 114 ARG A C 1
ATOM 862 O O . ARG A 1 114 ? -10.154 5.778 -6.884 1.00 98.56 114 ARG A O 1
ATOM 869 N N . ALA A 1 115 ? -9.729 3.679 -7.581 1.00 98.50 115 ALA A N 1
ATOM 870 C CA . ALA A 1 115 ? -10.894 3.072 -6.943 1.00 98.50 115 ALA A CA 1
ATOM 871 C C . ALA A 1 115 ? -10.827 3.159 -5.408 1.00 98.50 115 ALA A C 1
ATOM 873 O O . ALA A 1 115 ? -11.808 3.563 -4.782 1.00 98.50 115 ALA A O 1
ATOM 874 N N . ILE A 1 116 ? -9.666 2.877 -4.807 1.00 98.44 116 ILE A N 1
ATOM 875 C CA . ILE A 1 116 ? -9.446 3.013 -3.357 1.00 98.44 116 ILE A CA 1
ATOM 876 C C . ILE A 1 116 ? -9.631 4.473 -2.922 1.00 98.44 116 ILE A C 1
ATOM 878 O O . ILE A 1 116 ? -10.362 4.741 -1.971 1.00 98.44 116 ILE A O 1
ATOM 882 N N . ARG A 1 117 ? -9.060 5.441 -3.653 1.00 98.00 117 ARG A N 1
ATOM 883 C CA . ARG A 1 117 ? -9.233 6.874 -3.350 1.00 98.00 117 ARG A CA 1
ATOM 884 C C . ARG A 1 117 ? -10.682 7.346 -3.501 1.00 98.00 117 ARG A C 1
ATOM 886 O O . ARG A 1 117 ? -11.134 8.208 -2.748 1.00 98.00 117 ARG A O 1
ATOM 893 N N . GLU A 1 118 ? -11.429 6.821 -4.473 1.00 98.12 118 GLU A N 1
ATOM 894 C CA . GLU A 1 118 ? -12.873 7.080 -4.602 1.00 98.12 118 GLU A CA 1
ATOM 895 C C . GLU A 1 118 ? -13.643 6.531 -3.403 1.00 98.12 118 GLU A C 1
ATOM 897 O O . GLU A 1 118 ? -14.482 7.231 -2.828 1.00 98.12 118 GLU A O 1
ATOM 902 N N . TRP A 1 119 ? -13.319 5.310 -2.981 1.00 98.00 119 TRP A N 1
ATOM 903 C CA . TRP A 1 119 ? -13.914 4.704 -1.803 1.00 98.00 119 TRP A CA 1
ATOM 904 C C . TRP A 1 119 ? -13.613 5.518 -0.537 1.00 98.00 119 TRP A C 1
ATOM 906 O O . TRP A 1 119 ? -14.556 5.878 0.168 1.00 98.00 119 TRP A O 1
ATOM 916 N N . GLU A 1 120 ? -12.358 5.917 -0.299 1.00 97.44 120 GLU A N 1
ATOM 917 C CA . GLU A 1 120 ? -11.952 6.767 0.834 1.00 97.44 120 GLU A CA 1
ATOM 918 C C . GLU A 1 120 ? -12.775 8.066 0.883 1.00 97.44 120 GLU A C 1
ATOM 920 O O . GLU A 1 120 ? -13.328 8.433 1.926 1.00 97.44 120 GLU A O 1
ATOM 925 N N . ARG A 1 121 ? -12.946 8.732 -0.270 1.00 97.19 121 ARG A N 1
ATOM 926 C CA . ARG A 1 121 ? -13.789 9.932 -0.395 1.00 97.19 121 ARG A CA 1
ATOM 927 C C . ARG A 1 121 ? -15.257 9.641 -0.087 1.00 97.19 121 ARG A C 1
ATOM 929 O O . ARG A 1 121 ? -15.895 10.426 0.617 1.00 97.19 121 ARG A O 1
ATOM 936 N N . SER A 1 122 ? -15.792 8.518 -0.567 1.00 97.19 122 SER A N 1
ATOM 937 C CA . SER A 1 122 ? -17.177 8.103 -0.300 1.00 97.19 122 SER A CA 1
ATOM 938 C C . SER A 1 122 ? -17.435 7.839 1.190 1.00 97.19 122 SER A C 1
ATOM 940 O O . SER A 1 122 ? -18.500 8.186 1.705 1.00 97.19 122 SER A O 1
ATOM 942 N N . GLN A 1 123 ? -16.434 7.301 1.893 1.00 96.88 123 GLN A N 1
ATOM 943 C CA . GLN A 1 123 ? -16.470 7.040 3.332 1.00 96.88 123 GLN A CA 1
ATOM 944 C C . GLN A 1 123 ? -16.124 8.278 4.175 1.00 96.88 123 GLN A C 1
ATOM 946 O O . GLN A 1 123 ? -16.236 8.238 5.398 1.00 96.88 123 GLN A O 1
ATOM 951 N N . ARG A 1 124 ? -15.759 9.402 3.538 1.00 95.56 124 ARG A N 1
ATOM 952 C CA . ARG A 1 124 ? -15.282 10.632 4.195 1.00 95.56 124 ARG A CA 1
ATOM 953 C C . ARG A 1 124 ? -14.078 10.380 5.108 1.00 95.56 124 ARG A C 1
ATOM 955 O O . ARG A 1 124 ? -13.988 10.967 6.188 1.00 95.56 124 ARG A O 1
ATOM 962 N N . VAL A 1 125 ? -13.170 9.511 4.669 1.00 93.88 125 VAL A N 1
ATOM 963 C CA . VAL A 1 125 ? -11.892 9.284 5.346 1.00 93.88 125 VAL A CA 1
ATOM 964 C C . VAL A 1 125 ? -11.131 10.607 5.414 1.00 93.88 125 VAL A C 1
ATOM 966 O O . VAL A 1 125 ? -11.038 11.343 4.431 1.00 93.88 125 VAL A O 1
ATOM 969 N N . GLN A 1 126 ? -10.621 10.936 6.598 1.00 90.69 126 GLN A N 1
ATOM 970 C CA . GLN A 1 126 ? -9.800 12.128 6.788 1.00 90.69 126 GLN A CA 1
ATOM 971 C C . GLN A 1 126 ? -8.403 11.892 6.200 1.00 90.69 126 GLN A C 1
ATOM 973 O O . GLN A 1 126 ? -7.907 10.772 6.284 1.00 90.69 126 GLN A O 1
ATOM 978 N N . PRO A 1 127 ? -7.696 12.927 5.711 1.00 86.38 127 PRO A N 1
ATOM 979 C CA . PRO A 1 127 ? -6.356 12.762 5.135 1.00 86.38 127 PRO A CA 1
ATOM 980 C C . PRO A 1 127 ? -5.349 12.028 6.037 1.00 86.38 127 PRO A C 1
ATOM 982 O O . PRO A 1 127 ? -4.513 11.279 5.550 1.00 86.38 127 PRO A O 1
ATOM 985 N N . ARG A 1 128 ? -5.443 12.196 7.362 1.00 85.12 128 ARG A N 1
ATOM 986 C CA . ARG A 1 128 ? -4.581 11.504 8.343 1.00 85.12 128 ARG A CA 1
ATOM 987 C C . ARG A 1 128 ? -4.864 9.998 8.481 1.00 85.12 128 ARG A C 1
ATOM 989 O O . ARG A 1 128 ? -4.012 9.254 8.959 1.00 85.12 128 ARG A O 1
ATOM 996 N N . ASP A 1 129 ? -6.068 9.584 8.095 1.00 90.12 129 ASP A N 1
ATOM 997 C CA . ASP A 1 129 ? -6.579 8.214 8.179 1.00 90.12 129 ASP A CA 1
ATOM 998 C C . ASP A 1 129 ? -6.559 7.526 6.793 1.00 90.12 129 ASP A C 1
ATOM 1000 O O . ASP A 1 129 ? -6.949 6.365 6.664 1.00 90.12 129 ASP A O 1
ATOM 1004 N N . ALA A 1 130 ? -6.102 8.236 5.753 1.00 92.81 130 ALA A N 1
ATOM 1005 C CA . ALA A 1 130 ? -5.908 7.704 4.409 1.00 92.81 130 ALA A CA 1
ATOM 1006 C C . ALA A 1 130 ? -4.807 6.627 4.387 1.00 92.81 130 ALA A C 1
ATOM 1008 O O . ALA A 1 130 ? -3.852 6.676 5.175 1.00 92.81 130 ALA A O 1
ATOM 1009 N N . LEU A 1 131 ? -4.917 5.658 3.476 1.00 95.00 131 LEU A N 1
ATOM 1010 C CA . LEU A 1 131 ? -3.828 4.713 3.231 1.00 95.00 131 LEU A CA 1
ATOM 1011 C C . LEU A 1 131 ? -2.639 5.438 2.607 1.00 95.00 131 LEU A C 1
ATOM 1013 O O . LEU A 1 131 ? -2.817 6.302 1.745 1.00 95.00 131 LEU A O 1
ATOM 1017 N N . VAL A 1 132 ? -1.432 5.024 2.998 1.00 95.25 132 VAL A N 1
ATOM 1018 C CA . VAL A 1 132 ? -0.220 5.369 2.255 1.00 95.25 132 VAL A CA 1
ATOM 1019 C C . VAL A 1 132 ? -0.057 4.349 1.132 1.00 95.25 132 VAL A C 1
ATOM 1021 O O . VAL A 1 132 ? 0.149 3.169 1.404 1.00 95.25 132 VAL A O 1
ATOM 1024 N N . ILE A 1 133 ? -0.149 4.779 -0.122 1.00 97.06 133 ILE A N 1
ATOM 1025 C CA . ILE A 1 133 ? -0.041 3.920 -1.304 1.00 97.06 133 ILE A CA 1
ATOM 1026 C C . ILE A 1 133 ? 1.247 4.263 -2.050 1.00 97.06 133 ILE A C 1
ATOM 1028 O O . ILE A 1 133 ? 1.398 5.357 -2.595 1.00 97.06 133 ILE A O 1
ATOM 1032 N N . ILE A 1 134 ? 2.177 3.312 -2.085 1.00 96.06 134 ILE A N 1
ATOM 1033 C CA . ILE A 1 134 ? 3.464 3.420 -2.770 1.00 96.06 134 ILE A CA 1
ATOM 1034 C C . ILE A 1 134 ? 3.395 2.594 -4.051 1.00 96.06 134 ILE A C 1
ATOM 1036 O O . ILE A 1 134 ? 3.319 1.365 -4.009 1.00 96.06 134 ILE A O 1
ATOM 1040 N N . GLY A 1 135 ? 3.430 3.278 -5.191 1.00 95.94 135 GLY A N 1
ATOM 1041 C CA . GLY A 1 135 ? 3.482 2.643 -6.501 1.00 95.94 135 GLY A CA 1
ATOM 1042 C C . GLY A 1 135 ? 4.825 1.968 -6.748 1.00 95.94 135 GLY A C 1
ATOM 1043 O O . GLY A 1 135 ? 5.876 2.516 -6.418 1.00 95.94 135 GLY A O 1
ATOM 1044 N N . VAL A 1 136 ? 4.807 0.799 -7.369 1.00 94.69 136 VAL A N 1
ATOM 1045 C CA . VAL A 1 136 ? 5.999 0.084 -7.818 1.00 94.69 136 VAL A CA 1
ATOM 1046 C C . VAL A 1 136 ? 5.885 -0.101 -9.324 1.00 94.69 136 VAL A C 1
ATOM 1048 O O . VAL A 1 136 ? 4.967 -0.763 -9.785 1.00 94.69 136 VAL A O 1
ATOM 1051 N N . SER A 1 137 ? 6.805 0.469 -10.103 1.00 91.56 137 SER A N 1
ATOM 1052 C CA . SER A 1 137 ? 6.806 0.292 -11.564 1.00 91.56 137 SER A CA 1
ATOM 1053 C C . SER A 1 137 ? 7.944 -0.598 -12.029 1.00 91.56 137 SER A C 1
ATOM 1055 O O . SER A 1 137 ? 9.095 -0.381 -11.651 1.00 91.56 137 SER A O 1
ATOM 1057 N N . GLY A 1 138 ? 7.621 -1.583 -12.868 1.00 82.62 138 GLY A N 1
ATOM 1058 C CA . GLY A 1 138 ? 8.590 -2.462 -13.518 1.00 82.62 138 GLY A CA 1
ATOM 1059 C C . GLY A 1 138 ? 9.233 -1.893 -14.777 1.00 82.62 138 GLY A C 1
ATOM 1060 O O . GLY A 1 138 ? 10.405 -2.160 -15.026 1.00 82.62 138 GLY A O 1
ATOM 1061 N N . ASP A 1 139 ? 8.475 -1.106 -15.536 1.00 76.81 139 ASP A N 1
ATOM 1062 C CA . ASP A 1 139 ? 8.816 -0.701 -16.895 1.00 76.81 139 ASP A CA 1
ATOM 1063 C C . ASP A 1 139 ? 8.284 0.702 -17.205 1.00 76.81 139 ASP A C 1
ATOM 1065 O O . ASP A 1 139 ? 7.198 1.091 -16.770 1.00 76.81 139 ASP A O 1
ATOM 1069 N N . GLY A 1 140 ? 9.027 1.435 -18.035 1.00 79.44 140 GLY A N 1
ATOM 1070 C CA . GLY A 1 140 ? 8.625 2.735 -18.567 1.00 79.44 140 GLY A CA 1
ATOM 1071 C C . GLY A 1 140 ? 9.598 3.863 -18.243 1.00 79.44 140 GLY A C 1
ATOM 1072 O O . GLY A 1 140 ? 10.579 3.700 -17.522 1.00 79.44 140 GLY A O 1
ATOM 1073 N N . ASP A 1 141 ? 9.318 5.027 -18.822 1.00 88.44 141 ASP A N 1
ATOM 1074 C CA . ASP A 1 141 ? 10.020 6.262 -18.492 1.00 88.44 141 ASP A CA 1
ATOM 1075 C C . ASP A 1 141 ? 9.646 6.715 -17.071 1.00 88.44 141 ASP A C 1
ATOM 1077 O O . ASP A 1 141 ? 8.466 6.770 -16.716 1.00 88.44 141 ASP A O 1
ATOM 1081 N N . GLU A 1 142 ? 10.651 7.019 -16.251 1.00 86.44 142 GLU A N 1
ATOM 1082 C CA . GLU A 1 142 ? 10.475 7.301 -14.823 1.00 86.44 142 GLU A CA 1
ATOM 1083 C C . GLU A 1 142 ? 9.603 8.541 -14.580 1.00 86.44 142 GLU A C 1
ATOM 1085 O O . GLU A 1 142 ? 8.761 8.540 -13.682 1.00 86.44 142 GLU A O 1
ATOM 1090 N N . GLU A 1 143 ? 9.764 9.586 -15.397 1.00 89.44 143 GLU A N 1
ATOM 1091 C CA . GLU A 1 143 ? 8.976 10.817 -15.293 1.00 89.44 143 GLU A CA 1
ATOM 1092 C C . GLU A 1 143 ? 7.507 10.554 -15.636 1.00 89.44 143 GLU A C 1
ATOM 1094 O O . GLU A 1 143 ? 6.608 10.951 -14.892 1.00 89.44 143 GLU A O 1
ATOM 1099 N N . THR A 1 144 ? 7.264 9.801 -16.707 1.00 91.50 144 THR A N 1
ATOM 1100 C CA . THR A 1 144 ? 5.920 9.388 -17.129 1.00 91.50 144 THR A CA 1
ATOM 1101 C C . THR A 1 144 ? 5.234 8.516 -16.075 1.00 91.50 144 THR A C 1
ATOM 1103 O O . THR A 1 144 ? 4.059 8.723 -15.752 1.00 91.50 144 THR A O 1
ATOM 1106 N N . CYS A 1 145 ? 5.961 7.554 -15.504 1.00 92.75 145 CYS A N 1
ATOM 1107 C CA . CYS A 1 145 ? 5.431 6.691 -14.452 1.00 92.75 145 CYS A CA 1
ATOM 1108 C C . CYS A 1 145 ? 5.109 7.496 -13.190 1.00 92.75 145 CYS A C 1
ATOM 1110 O O . CYS A 1 145 ? 4.030 7.335 -12.623 1.00 92.75 145 CYS A O 1
ATOM 1112 N N . ARG A 1 146 ? 5.995 8.418 -12.795 1.00 92.19 146 ARG A N 1
ATOM 1113 C CA . ARG A 1 146 ? 5.778 9.304 -11.646 1.00 92.19 146 ARG A CA 1
ATOM 1114 C C . ARG A 1 146 ? 4.557 10.194 -11.851 1.00 92.19 146 ARG A C 1
ATOM 1116 O O . ARG A 1 146 ? 3.735 10.299 -10.947 1.00 92.19 146 ARG A O 1
ATOM 1123 N N . ALA A 1 147 ? 4.402 10.788 -13.033 1.00 94.31 147 ALA A N 1
ATOM 1124 C CA . ALA A 1 147 ? 3.227 11.589 -13.366 1.00 94.31 147 ALA A CA 1
ATOM 1125 C C . ALA A 1 147 ? 1.931 10.763 -13.278 1.00 94.31 147 ALA A C 1
ATOM 1127 O O . ALA A 1 147 ? 0.940 11.229 -12.721 1.00 94.31 147 ALA A O 1
ATOM 1128 N N . SER A 1 148 ? 1.959 9.519 -13.763 1.00 95.12 148 SER A N 1
ATOM 1129 C CA . SER A 1 148 ? 0.806 8.611 -13.718 1.00 95.12 148 SER A CA 1
ATOM 1130 C C . SER A 1 148 ? 0.456 8.176 -12.291 1.00 95.12 148 SER A C 1
ATOM 1132 O O . SER A 1 148 ? -0.719 8.137 -11.935 1.00 95.12 148 SER A O 1
ATOM 1134 N N . ALA A 1 149 ? 1.462 7.891 -11.457 1.00 96.06 149 ALA A N 1
ATOM 1135 C CA . ALA A 1 149 ? 1.280 7.559 -10.043 1.00 96.06 149 ALA A CA 1
ATOM 1136 C C . ALA A 1 149 ? 0.635 8.723 -9.271 1.00 96.06 149 ALA A C 1
ATOM 1138 O O . ALA A 1 149 ? -0.323 8.528 -8.523 1.00 96.06 149 ALA A O 1
ATOM 1139 N N . VAL A 1 150 ? 1.120 9.945 -9.509 1.00 95.88 150 VAL A N 1
ATOM 1140 C CA . VAL A 1 150 ? 0.578 11.176 -8.917 1.00 95.88 150 VAL A CA 1
ATOM 1141 C C . VAL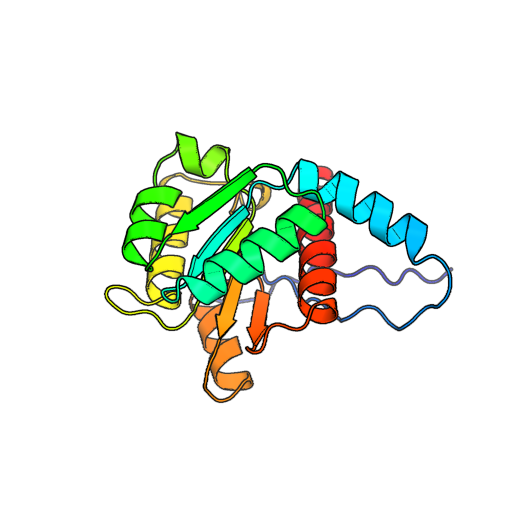 A 1 150 ? -0.873 11.412 -9.348 1.00 95.88 150 VAL A C 1
ATOM 1143 O O . VAL A 1 150 ? -1.716 11.685 -8.497 1.00 95.88 150 VAL A O 1
ATOM 1146 N N . ASP A 1 151 ? -1.181 11.265 -10.639 1.00 97.31 151 ASP A N 1
ATOM 1147 C CA . ASP A 1 151 ? -2.545 11.405 -11.175 1.00 97.31 151 ASP A CA 1
ATOM 1148 C C . ASP A 1 151 ? -3.519 10.366 -10.593 1.00 97.31 151 ASP A C 1
ATOM 1150 O O . ASP A 1 151 ? -4.674 10.677 -10.305 1.00 97.31 151 ASP A O 1
ATOM 1154 N N . ALA A 1 152 ? -3.051 9.137 -10.365 1.00 97.69 152 ALA A N 1
ATOM 1155 C CA . ALA A 1 152 ? -3.851 8.089 -9.737 1.00 97.69 152 ALA A CA 1
ATOM 1156 C C . ALA A 1 152 ? -4.098 8.320 -8.233 1.00 97.69 152 ALA A C 1
ATOM 1158 O O . ALA A 1 152 ? -5.033 7.740 -7.678 1.00 97.69 152 ALA A O 1
ATOM 1159 N N . GLY A 1 153 ? -3.295 9.167 -7.580 1.00 96.88 153 GLY A N 1
ATOM 1160 C CA . GLY A 1 153 ? -3.381 9.451 -6.146 1.00 96.88 153 GLY A CA 1
ATOM 1161 C C . GLY A 1 153 ? -2.470 8.584 -5.270 1.00 96.88 153 GLY A C 1
ATOM 1162 O O . GLY A 1 153 ? -2.799 8.346 -4.106 1.00 96.88 153 GLY A O 1
ATOM 1163 N N . MET A 1 154 ? -1.353 8.087 -5.810 1.00 97.06 154 MET A N 1
ATOM 1164 C CA . MET A 1 154 ? -0.297 7.438 -5.022 1.00 97.06 154 MET A CA 1
ATOM 1165 C C . MET A 1 154 ? 0.533 8.483 -4.260 1.00 97.06 154 MET A C 1
ATOM 1167 O O . MET A 1 154 ? 0.751 9.594 -4.746 1.00 97.06 154 MET A O 1
ATOM 1171 N N . ASP A 1 155 ? 1.024 8.116 -3.077 1.00 94.81 155 ASP A N 1
ATOM 1172 C CA . ASP A 1 155 ? 1.795 9.002 -2.192 1.00 94.81 155 ASP A CA 1
ATOM 1173 C C . ASP A 1 155 ? 3.289 9.014 -2.527 1.00 94.81 155 ASP A C 1
ATOM 1175 O O . ASP A 1 155 ? 3.980 10.010 -2.315 1.00 94.81 155 ASP A O 1
ATOM 1179 N N . ALA A 1 156 ? 3.794 7.899 -3.053 1.00 93.25 156 ALA A N 1
ATOM 1180 C CA . ALA A 1 156 ? 5.172 7.749 -3.492 1.00 93.25 156 ALA A CA 1
ATOM 1181 C C . ALA A 1 156 ? 5.273 6.712 -4.614 1.00 93.25 156 ALA A C 1
ATOM 1183 O O . ALA A 1 156 ? 4.322 5.987 -4.907 1.00 93.25 156 ALA A O 1
ATOM 1184 N N . MET A 1 157 ? 6.448 6.634 -5.236 1.00 93.12 157 MET A N 1
ATOM 1185 C CA . MET A 1 157 ? 6.730 5.673 -6.293 1.00 93.12 157 MET A CA 1
ATOM 1186 C C . MET A 1 157 ? 8.162 5.144 -6.171 1.00 93.12 157 MET A C 1
ATOM 1188 O O . MET A 1 157 ? 9.095 5.915 -5.941 1.00 93.12 157 MET A O 1
ATOM 1192 N N . LEU A 1 158 ? 8.328 3.841 -6.382 1.00 93.00 158 LEU A N 1
ATOM 1193 C CA . LEU A 1 158 ? 9.602 3.146 -6.526 1.00 93.00 158 LEU A CA 1
ATOM 1194 C C . LEU A 1 158 ? 9.681 2.456 -7.893 1.00 93.00 158 LEU A C 1
ATOM 1196 O O . LEU A 1 158 ? 8.666 2.094 -8.491 1.00 93.00 158 LEU A O 1
ATOM 1200 N N . SER A 1 159 ? 10.900 2.254 -8.386 1.00 91.06 159 SER A N 1
ATOM 1201 C CA . SER A 1 159 ? 11.159 1.489 -9.607 1.00 91.06 159 SER A CA 1
ATOM 1202 C C . SER A 1 159 ? 11.678 0.092 -9.270 1.00 91.06 159 SER A C 1
ATOM 1204 O O . SER A 1 159 ? 12.417 -0.104 -8.302 1.00 91.06 159 SER A O 1
ATOM 1206 N N . LYS A 1 160 ? 11.289 -0.907 -10.067 1.00 87.56 160 LYS A N 1
ATOM 1207 C CA . LYS A 1 160 ? 11.926 -2.223 -10.046 1.00 87.56 160 LYS A CA 1
ATOM 1208 C C . LYS A 1 160 ? 13.280 -2.116 -10.781 1.00 87.56 160 LYS A C 1
ATOM 1210 O O . LYS A 1 160 ? 13.403 -1.362 -11.744 1.00 87.56 160 LYS A O 1
ATOM 1215 N N . PRO A 1 161 ? 14.303 -2.884 -10.370 1.00 88.69 161 PRO A N 1
ATOM 1216 C CA . PRO A 1 161 ? 14.312 -3.773 -9.211 1.00 88.69 161 PRO A CA 1
ATOM 1217 C C . PRO A 1 161 ? 14.326 -2.987 -7.891 1.00 88.69 161 PRO A C 1
ATOM 1219 O O . PRO A 1 161 ? 15.157 -2.100 -7.709 1.00 88.69 161 PRO A O 1
ATOM 1222 N N . LEU A 1 162 ? 13.443 -3.365 -6.957 1.00 87.50 162 LEU A N 1
ATOM 1223 C CA . LEU A 1 162 ? 13.332 -2.718 -5.649 1.00 87.50 162 LEU A CA 1
ATOM 1224 C C . LEU A 1 162 ? 14.626 -2.909 -4.856 1.00 87.50 162 LEU A C 1
ATOM 1226 O O . LEU A 1 162 ? 14.958 -4.019 -4.428 1.00 87.50 162 LEU A O 1
ATOM 1230 N N . LYS A 1 163 ? 15.375 -1.821 -4.663 1.00 86.44 163 LYS A N 1
ATOM 1231 C CA . LYS A 1 163 ? 16.599 -1.848 -3.862 1.00 86.44 163 LYS A CA 1
ATOM 1232 C C . LYS A 1 163 ? 16.261 -1.683 -2.391 1.00 86.44 163 LYS A C 1
ATOM 1234 O O . LYS A 1 163 ? 15.460 -0.831 -2.012 1.00 86.44 163 LYS A O 1
ATOM 1239 N N . ARG A 1 164 ? 16.946 -2.463 -1.555 1.00 85.81 164 ARG A N 1
ATOM 1240 C CA . ARG A 1 164 ? 16.753 -2.485 -0.101 1.00 85.81 164 ARG A CA 1
ATOM 1241 C C . ARG A 1 164 ? 16.798 -1.081 0.519 1.00 85.81 164 ARG A C 1
ATOM 1243 O O . ARG A 1 164 ? 15.906 -0.734 1.285 1.00 85.81 164 ARG A O 1
ATOM 1250 N N . ASP A 1 165 ? 17.796 -0.278 0.157 1.00 85.31 165 ASP A N 1
ATOM 1251 C CA . ASP A 1 165 ? 18.001 1.055 0.739 1.00 85.31 165 ASP A CA 1
ATOM 1252 C C . ASP A 1 165 ? 16.945 2.074 0.279 1.00 85.31 165 ASP A C 1
ATOM 1254 O O . ASP A 1 165 ? 16.540 2.939 1.056 1.00 85.31 165 ASP A O 1
ATOM 1258 N N . GLU A 1 166 ? 16.460 1.951 -0.961 1.00 87.81 166 GLU A N 1
ATOM 1259 C CA . GLU A 1 166 ? 15.397 2.801 -1.517 1.00 87.81 166 GLU A CA 1
ATOM 1260 C C . GLU A 1 166 ? 14.059 2.497 -0.838 1.00 87.81 166 GLU A C 1
ATOM 1262 O O . GLU A 1 166 ? 13.381 3.408 -0.363 1.00 87.81 166 GLU A O 1
ATOM 1267 N N . LEU A 1 167 ? 13.729 1.209 -0.707 1.00 87.38 167 LEU A N 1
ATOM 1268 C CA . LEU A 1 167 ? 12.542 0.739 -0.000 1.00 87.38 167 LEU A CA 1
ATOM 1269 C C . LEU A 1 167 ? 12.557 1.189 1.467 1.00 87.38 167 LEU A C 1
ATOM 1271 O O . LEU A 1 167 ? 11.575 1.743 1.958 1.00 87.38 167 LEU A O 1
ATOM 1275 N N . LEU A 1 168 ? 13.693 1.023 2.148 1.00 84.62 168 LEU A N 1
ATOM 1276 C CA . LEU A 1 168 ? 13.854 1.438 3.538 1.00 84.62 168 LEU A CA 1
ATOM 1277 C C . LEU A 1 168 ? 13.703 2.952 3.709 1.00 84.62 168 LEU A C 1
ATOM 1279 O O . LEU A 1 168 ? 13.000 3.409 4.608 1.00 84.62 168 LEU A O 1
ATOM 1283 N N . SER A 1 169 ? 14.339 3.730 2.833 1.00 85.75 169 SER A N 1
ATOM 1284 C CA . SER A 1 169 ? 14.227 5.188 2.850 1.00 85.75 169 SER A CA 1
ATOM 1285 C C . SER A 1 169 ? 12.779 5.624 2.649 1.00 85.75 169 SER A C 1
ATOM 1287 O O . SER A 1 169 ? 12.294 6.468 3.395 1.00 85.75 169 SER A O 1
ATOM 1289 N N . CYS A 1 170 ? 12.069 5.002 1.706 1.00 88.12 170 CYS A N 1
ATOM 1290 C CA . CYS A 1 170 ? 10.661 5.278 1.444 1.00 88.12 170 CYS A CA 1
ATOM 1291 C C . CYS A 1 170 ? 9.774 4.955 2.660 1.00 88.12 170 CYS A C 1
ATOM 1293 O O . CYS A 1 170 ? 8.939 5.770 3.047 1.00 88.12 170 CYS A O 1
ATOM 1295 N N . LEU A 1 171 ? 10.021 3.825 3.335 1.00 85.25 171 LEU A N 1
ATOM 1296 C CA . L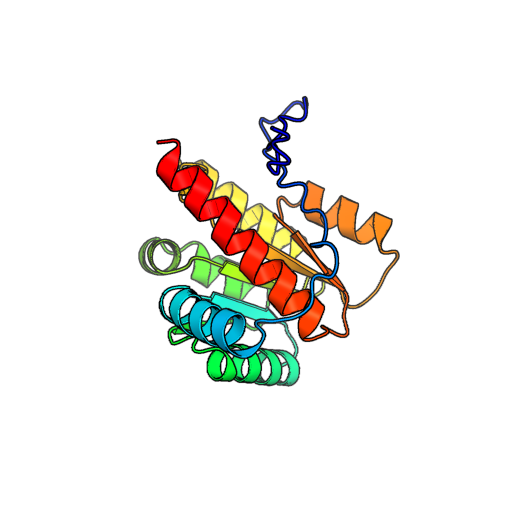EU A 1 171 ? 9.309 3.432 4.556 1.00 85.25 171 LEU A CA 1
ATOM 1297 C C . LEU A 1 171 ? 9.504 4.420 5.706 1.00 85.25 171 LEU A C 1
ATOM 1299 O O . LEU A 1 171 ? 8.527 4.853 6.316 1.00 85.25 171 LEU A O 1
ATOM 1303 N N . VAL A 1 172 ? 10.751 4.805 6.000 1.00 84.31 172 VAL A N 1
ATOM 1304 C CA . VAL A 1 172 ? 11.047 5.800 7.049 1.00 84.31 172 VAL A CA 1
ATOM 1305 C C . VAL A 1 172 ? 10.289 7.092 6.779 1.00 84.31 172 VAL A C 1
ATOM 1307 O O . VAL A 1 172 ? 9.714 7.696 7.685 1.00 84.31 172 VAL A O 1
ATOM 1310 N N . ALA A 1 173 ? 10.296 7.506 5.521 1.00 85.12 173 ALA A N 1
ATOM 1311 C CA . ALA A 1 173 ? 9.741 8.763 5.090 1.00 85.12 173 ALA A CA 1
ATOM 1312 C C . ALA A 1 173 ? 8.193 8.743 5.168 1.00 85.12 173 ALA A C 1
ATOM 1314 O O . ALA A 1 173 ? 7.602 9.656 5.749 1.00 85.12 173 ALA A O 1
ATOM 1315 N N . ALA A 1 174 ? 7.550 7.656 4.728 1.00 85.38 174 ALA A N 1
ATOM 1316 C CA . ALA A 1 174 ? 6.112 7.424 4.884 1.00 85.38 174 ALA A CA 1
ATOM 1317 C C . ALA A 1 174 ? 5.662 7.427 6.357 1.00 85.38 174 ALA A C 1
ATOM 1319 O O . ALA A 1 174 ? 4.689 8.093 6.719 1.00 85.38 174 ALA A O 1
ATOM 1320 N N . VAL A 1 175 ? 6.397 6.728 7.231 1.00 81.44 175 VAL A N 1
ATOM 1321 C CA . VAL A 1 175 ? 6.093 6.670 8.672 1.00 81.44 175 VAL A CA 1
ATOM 1322 C C . VAL A 1 175 ? 6.222 8.051 9.315 1.00 81.44 175 VAL A C 1
ATOM 1324 O O . VAL A 1 175 ? 5.339 8.472 10.064 1.00 81.44 175 VAL A O 1
ATOM 1327 N N . ALA A 1 176 ? 7.295 8.782 9.001 1.00 81.19 176 ALA A N 1
ATOM 1328 C CA . ALA A 1 176 ? 7.516 10.124 9.529 1.00 81.19 176 ALA A CA 1
ATOM 1329 C C . ALA A 1 176 ? 6.408 11.099 9.103 1.00 81.19 176 ALA A C 1
ATOM 1331 O O . ALA A 1 176 ? 5.902 11.854 9.932 1.00 81.19 176 ALA A O 1
ATOM 1332 N N . ALA A 1 177 ? 6.003 11.060 7.832 1.00 78.88 177 ALA A N 1
ATOM 1333 C CA . ALA A 1 177 ? 4.957 11.925 7.303 1.00 78.88 177 ALA A CA 1
ATOM 1334 C C . ALA A 1 177 ? 3.613 11.717 8.005 1.00 78.88 177 ALA A C 1
ATOM 1336 O O . ALA A 1 177 ? 2.972 12.688 8.407 1.00 78.88 177 ALA A O 1
ATOM 1337 N N . ARG A 1 178 ? 3.207 10.461 8.219 1.00 76.00 178 ARG A N 1
ATOM 1338 C CA . ARG A 1 178 ? 1.949 10.190 8.917 1.00 76.00 178 ARG A CA 1
ATOM 1339 C C . ARG A 1 178 ? 2.002 10.597 10.385 1.00 76.00 178 ARG A C 1
ATOM 1341 O O . ARG A 1 178 ? 1.051 11.196 10.874 1.00 76.00 178 ARG A O 1
ATOM 1348 N N . HIS A 1 179 ? 3.122 10.359 11.067 1.00 75.81 179 HIS A N 1
ATOM 1349 C CA . HIS A 1 179 ? 3.274 10.799 12.454 1.00 75.81 179 HIS A CA 1
ATOM 1350 C C . HIS A 1 179 ? 3.134 12.326 12.594 1.00 75.81 179 HIS A C 1
ATOM 1352 O O . HIS A 1 179 ? 2.530 12.817 13.544 1.00 75.81 179 HIS A O 1
ATOM 1358 N N . LEU A 1 180 ? 3.628 13.096 11.620 1.00 77.12 180 LEU A N 1
ATOM 1359 C CA . LEU A 1 180 ? 3.429 14.548 11.592 1.00 77.12 180 LEU A CA 1
ATOM 1360 C C . LEU A 1 180 ? 1.955 14.939 11.391 1.00 77.12 180 LEU A C 1
ATOM 1362 O O . LEU A 1 180 ? 1.498 15.889 12.025 1.00 77.12 180 LEU A O 1
ATOM 1366 N N . LEU A 1 181 ? 1.205 14.210 10.557 1.00 75.62 181 LEU A N 1
ATOM 1367 C CA . LEU A 1 181 ? -0.237 14.431 10.376 1.00 75.62 181 LEU A CA 1
ATOM 1368 C C . LEU A 1 181 ? -1.038 14.129 11.651 1.00 75.62 181 LEU A C 1
ATOM 1370 O O . LEU A 1 181 ? -2.002 14.834 11.942 1.00 75.62 181 LEU A O 1
ATOM 1374 N N . GLU A 1 182 ? -0.632 13.123 12.428 1.00 74.00 182 GLU A N 1
ATOM 1375 C CA . GLU A 1 182 ? -1.243 12.807 13.727 1.00 74.00 182 GLU A CA 1
ATOM 1376 C C . GLU A 1 182 ? -1.018 13.918 14.760 1.00 74.00 182 GLU A C 1
ATOM 1378 O O . GLU A 1 182 ? -1.931 14.249 15.511 1.00 74.00 182 GLU A O 1
ATOM 1383 N N . LEU A 1 183 ? 0.178 14.515 14.787 1.00 73.25 183 LEU A N 1
ATOM 1384 C CA . LEU A 1 183 ? 0.528 15.593 15.721 1.00 73.25 183 LEU A CA 1
ATOM 1385 C C . LEU A 1 183 ? -0.118 16.943 15.378 1.00 73.25 183 LEU A C 1
ATOM 1387 O O . LEU A 1 183 ? -0.219 17.810 16.245 1.00 73.25 183 LEU A O 1
ATOM 1391 N N . ALA A 1 184 ? -0.506 17.146 14.118 1.00 68.69 184 ALA A N 1
ATOM 1392 C CA . ALA A 1 184 ? -1.118 18.384 13.642 1.00 68.69 184 ALA A CA 1
ATOM 1393 C C . ALA A 1 184 ? -2.640 18.466 13.893 1.00 68.69 184 ALA A C 1
ATOM 1395 O O . ALA A 1 184 ? -3.240 19.500 13.584 1.00 68.69 184 ALA A O 1
ATOM 1396 N N . ALA A 1 185 ? -3.256 17.401 14.417 1.00 57.91 185 ALA A N 1
ATOM 1397 C CA . ALA A 1 185 ? -4.697 17.278 14.656 1.00 57.91 185 ALA A CA 1
ATOM 1398 C C . ALA A 1 185 ? -5.082 17.467 16.132 1.00 57.91 185 ALA A C 1
ATOM 1400 O O . ALA A 1 185 ? -6.220 17.937 16.368 1.00 57.91 185 ALA A O 1
#

Organism: Chrysotila carterae (NCBI:txid13221)

Radius of gyration: 16.15 Å; chains: 1; bounding box: 45×43×35 Å